Protein AF-A0A1J0AGE9-F1 (afdb_monomer)

pLDDT: mean 77.69, std 14.96, range [44.0, 96.69]

Organism: NCBI:txid1188229

Radius of gyration: 39.82 Å; Cα contacts (8 Å, |Δi|>4): 22; chains: 1; bounding box: 96×38×104 Å

Sequence (182 aa):
MSEQPDENIPSCSPDVLPREHLPAQETDKSQLSLSYREGPITPDELREYNELVPGFAQDYLNEVIREVQHHRDIELKKIEIEKAELVQEGEIVRVQERIFRSNQHRSVLGSISGSIIALAAICSATFLGFNGHKEVAIAVVGSLAAVSVIIYGTDAYNKSRQKELETRESDDEAKKLGGGNY

Secondary structure (DSSP, 8-state):
--PPP-----------------------S---------SPPPHHHHHHHHHHSTTHHHHHHHHHHHHHHHHHHHHHHHHHHHHHHHHHHHHHHHHHHHHHHHHHHHHHHHHHHHHHHHHHHHHHHHHHHHTT-HHHHHHHHHHHHHHHHHHHHHHHHHHHHHHHHHHHHHHHHHHHHHSS--

Mean predicted aligned error: 17.99 Å

Structure (mmCIF, N/CA/C/O backbone):
data_AF-A0A1J0AGE9-F1
#
_entry.id   AF-A0A1J0AGE9-F1
#
loop_
_atom_site.grou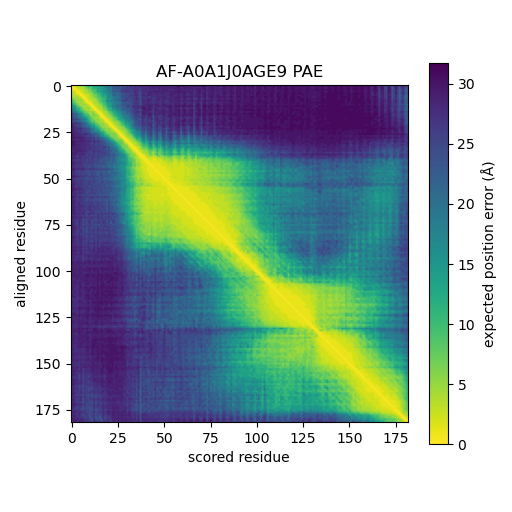p_PDB
_atom_site.id
_atom_site.type_symbol
_atom_site.label_atom_id
_atom_site.label_alt_id
_atom_site.label_comp_id
_atom_site.label_asym_id
_atom_site.label_entity_id
_atom_site.label_seq_id
_atom_site.pdbx_PDB_ins_code
_atom_site.Cartn_x
_atom_site.Cartn_y
_atom_site.Cartn_z
_atom_site.occupancy
_atom_site.B_iso_or_equiv
_atom_site.auth_seq_id
_atom_sit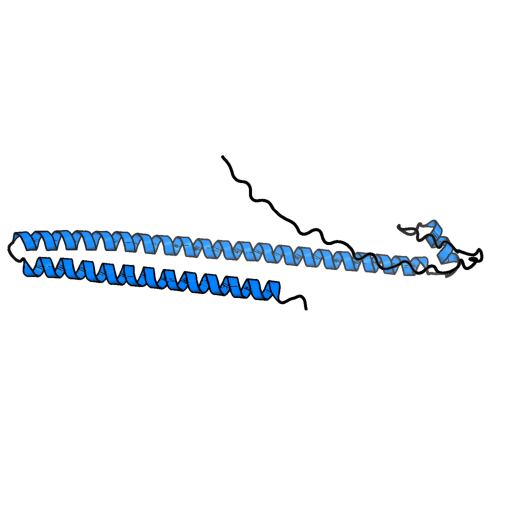e.auth_comp_id
_atom_site.auth_asym_id
_atom_site.auth_atom_id
_atom_site.pdbx_PDB_model_num
ATOM 1 N N . MET A 1 1 ? 18.444 29.394 23.646 1.00 44.31 1 MET A N 1
ATOM 2 C CA . MET A 1 1 ? 19.708 28.633 23.637 1.00 44.31 1 MET A CA 1
ATOM 3 C C . MET A 1 1 ? 19.395 27.335 22.934 1.00 44.31 1 MET A C 1
ATOM 5 O O . MET A 1 1 ? 18.722 26.501 23.516 1.00 44.31 1 MET A O 1
ATOM 9 N N . SER A 1 2 ? 19.721 27.271 21.647 1.00 48.19 2 SER A N 1
ATOM 10 C CA . SER A 1 2 ? 19.443 26.125 20.784 1.00 48.19 2 SER A CA 1
ATOM 11 C C . SER A 1 2 ? 20.770 25.428 20.527 1.00 48.19 2 SER A C 1
ATOM 13 O O . SER A 1 2 ? 21.644 26.013 19.894 1.00 48.19 2 SER A O 1
ATOM 15 N N . GLU A 1 3 ? 20.930 24.230 21.081 1.00 53.91 3 GLU A N 1
ATOM 16 C CA . GLU A 1 3 ? 22.039 23.327 20.778 1.00 53.91 3 GLU A CA 1
ATOM 17 C C . GLU A 1 3 ? 21.790 22.705 19.398 1.00 53.91 3 GLU A C 1
ATOM 19 O O . GLU A 1 3 ? 20.761 22.066 19.173 1.00 53.91 3 GLU A O 1
ATOM 24 N N . GLN A 1 4 ? 22.709 22.940 18.461 1.00 54.19 4 GLN A N 1
ATOM 25 C CA . GLN A 1 4 ? 22.819 22.163 17.228 1.00 54.19 4 GLN A CA 1
ATOM 26 C C . GLN A 1 4 ? 23.849 21.046 17.457 1.00 54.19 4 GLN A C 1
ATOM 28 O O . GLN A 1 4 ? 24.882 21.323 18.067 1.00 54.19 4 GLN A O 1
ATOM 33 N N . PRO A 1 5 ? 23.596 19.807 17.003 1.00 60.34 5 PRO A N 1
ATOM 34 C CA . PRO A 1 5 ? 24.565 18.728 17.109 1.00 60.34 5 PRO A CA 1
ATOM 35 C C . PRO A 1 5 ? 25.595 18.810 15.973 1.00 60.34 5 PRO A C 1
ATOM 37 O O . PRO A 1 5 ? 25.234 18.920 14.803 1.00 60.34 5 PRO A O 1
ATOM 40 N N . ASP A 1 6 ? 26.872 18.740 16.346 1.00 53.72 6 ASP A N 1
ATOM 41 C CA . ASP A 1 6 ? 28.020 18.642 15.445 1.00 53.72 6 ASP A CA 1
ATOM 42 C C . ASP A 1 6 ? 28.013 17.300 14.687 1.00 53.72 6 ASP A C 1
ATOM 44 O O . ASP A 1 6 ? 28.280 16.239 15.259 1.00 53.72 6 ASP A O 1
ATOM 48 N N . GLU A 1 7 ? 27.748 17.340 13.379 1.00 54.19 7 GLU A N 1
ATOM 49 C CA . GLU A 1 7 ? 28.035 16.235 12.458 1.00 54.19 7 GLU A CA 1
ATOM 50 C C . GLU A 1 7 ? 29.540 16.190 12.163 1.00 54.19 7 GLU A C 1
ATOM 52 O O . GLU A 1 7 ? 30.075 16.877 11.291 1.00 54.19 7 GLU A O 1
ATOM 57 N N . ASN A 1 8 ? 30.242 15.360 12.929 1.00 58.31 8 ASN A N 1
ATOM 58 C CA . ASN A 1 8 ? 31.649 15.043 12.736 1.00 58.31 8 ASN A CA 1
ATOM 59 C C . ASN A 1 8 ? 31.777 13.938 11.671 1.00 58.31 8 ASN A C 1
ATOM 61 O O . ASN A 1 8 ? 31.686 12.749 11.980 1.00 58.31 8 ASN A O 1
ATOM 65 N N . ILE A 1 9 ? 31.936 14.330 10.404 1.00 58.12 9 ILE A N 1
ATOM 66 C CA . ILE A 1 9 ? 32.189 13.402 9.294 1.00 58.12 9 ILE A CA 1
ATOM 67 C C . ILE A 1 9 ? 33.693 13.072 9.266 1.00 58.12 9 ILE A C 1
ATOM 69 O O . ILE A 1 9 ? 34.508 13.977 9.065 1.00 58.12 9 ILE A O 1
ATOM 73 N N . PRO A 1 10 ? 34.103 11.800 9.426 1.00 55.19 10 PRO A N 1
ATOM 74 C CA . PRO A 1 10 ? 35.503 11.417 9.314 1.00 55.19 10 PRO A CA 1
ATOM 75 C C . PRO A 1 10 ? 35.996 11.571 7.867 1.00 55.19 10 PRO A C 1
ATOM 77 O O . PRO A 1 10 ? 35.567 10.871 6.951 1.00 55.19 10 PRO A O 1
ATOM 80 N N . SER A 1 11 ? 36.927 12.508 7.687 1.00 52.56 11 SER A N 1
ATOM 81 C CA . SER A 1 11 ? 37.711 12.730 6.471 1.00 52.56 11 SER A CA 1
ATOM 82 C C . SER A 1 11 ? 38.525 11.479 6.126 1.00 52.56 11 SER A C 1
ATOM 84 O O . SER A 1 11 ? 39.494 11.135 6.807 1.00 52.56 11 SER A O 1
ATOM 86 N N . CYS A 1 12 ? 38.121 10.786 5.064 1.00 44.00 12 CYS A N 1
ATOM 87 C CA . CYS A 1 12 ? 38.866 9.675 4.494 1.00 44.00 12 CYS A CA 1
ATOM 88 C C . CYS A 1 12 ? 40.063 10.251 3.720 1.00 44.00 12 CYS A C 1
ATOM 90 O O . CYS A 1 12 ? 39.902 10.845 2.655 1.00 44.00 12 CYS A O 1
ATOM 92 N N . SER A 1 13 ? 41.263 10.138 4.291 1.00 56.69 13 SER A N 1
ATOM 93 C CA . SER A 1 13 ? 42.509 10.452 3.587 1.00 56.69 13 SER A CA 1
ATOM 94 C C . SER A 1 13 ? 42.751 9.403 2.498 1.00 56.69 13 SER A C 1
ATOM 96 O O . SER A 1 13 ? 42.769 8.217 2.823 1.00 56.69 13 SER A O 1
ATOM 98 N N . PRO A 1 14 ? 42.949 9.784 1.224 1.00 57.09 14 PRO A N 1
ATOM 99 C CA . PRO A 1 14 ? 43.400 8.834 0.223 1.00 57.09 14 PRO A CA 1
ATOM 100 C C . PRO A 1 14 ? 44.880 8.519 0.469 1.00 57.09 14 PRO A C 1
ATOM 102 O O . PRO 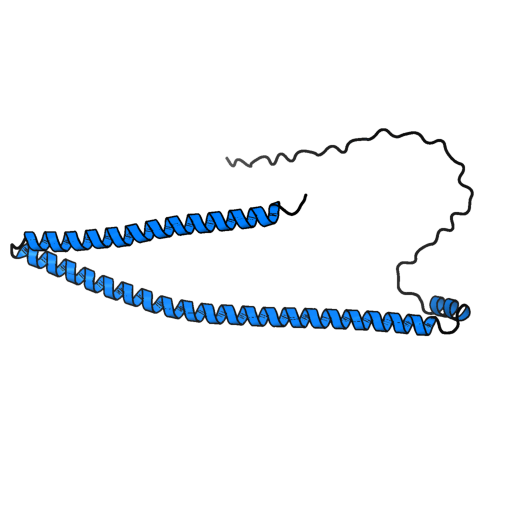A 1 14 ? 45.726 9.415 0.454 1.00 57.09 14 PRO A O 1
ATOM 105 N N . ASP A 1 15 ? 45.170 7.240 0.705 1.00 52.53 15 ASP A N 1
ATOM 106 C CA . ASP A 1 15 ? 46.520 6.684 0.757 1.00 52.53 15 ASP A CA 1
ATOM 107 C C . ASP A 1 15 ? 47.308 7.082 -0.499 1.00 52.53 15 ASP A C 1
ATOM 109 O O . ASP A 1 15 ? 47.009 6.681 -1.627 1.00 52.53 15 ASP A O 1
ATOM 113 N N . VAL A 1 16 ? 48.334 7.904 -0.291 1.00 55.47 16 VAL A N 1
ATOM 114 C CA . VAL A 1 16 ? 49.303 8.291 -1.313 1.00 55.47 16 VAL A CA 1
ATOM 115 C C . VAL A 1 16 ? 50.288 7.137 -1.466 1.00 55.47 16 VAL A C 1
ATOM 117 O O . VAL A 1 16 ? 51.237 7.005 -0.693 1.00 55.47 16 VAL A O 1
ATOM 120 N N . LEU A 1 17 ? 50.067 6.289 -2.470 1.00 64.12 17 LEU A N 1
ATOM 121 C CA . LEU A 1 17 ? 51.060 5.296 -2.873 1.00 64.12 17 LEU A CA 1
ATOM 122 C C . LEU A 1 17 ? 52.322 5.987 -3.440 1.00 64.12 17 LEU A C 1
ATOM 124 O O . LEU A 1 17 ? 52.206 6.989 -4.157 1.00 64.12 17 LEU A O 1
ATOM 128 N N . PRO A 1 18 ? 53.532 5.464 -3.160 1.00 55.88 18 PRO A N 1
ATOM 129 C CA . PRO A 1 18 ? 54.783 6.004 -3.689 1.00 55.88 18 PRO A CA 1
ATOM 130 C C . PRO A 1 18 ? 54.826 5.960 -5.222 1.00 55.88 18 PRO A C 1
ATOM 132 O O . PRO A 1 18 ? 54.633 4.910 -5.832 1.00 55.88 18 PRO A O 1
ATOM 135 N N . ARG A 1 19 ? 55.117 7.105 -5.854 1.00 56.38 19 ARG A N 1
ATOM 136 C CA . ARG A 1 19 ? 55.394 7.199 -7.295 1.00 56.38 19 ARG A CA 1
ATOM 137 C C . ARG A 1 19 ? 56.710 6.491 -7.619 1.00 56.38 19 ARG A C 1
ATOM 139 O O . ARG A 1 19 ? 57.780 7.033 -7.349 1.00 56.38 19 ARG A O 1
ATOM 146 N N . GLU A 1 20 ? 56.631 5.325 -8.250 1.00 54.03 20 GLU A N 1
ATOM 147 C CA . GLU A 1 20 ? 57.770 4.745 -8.958 1.00 54.03 20 GLU A CA 1
ATOM 148 C C . GLU A 1 20 ? 58.091 5.584 -10.204 1.00 54.03 20 GLU A C 1
ATOM 150 O O . GLU A 1 20 ? 57.259 5.795 -11.089 1.00 54.03 20 GLU A O 1
ATOM 155 N N . HIS A 1 21 ? 59.318 6.101 -10.253 1.00 55.72 21 HIS A N 1
ATOM 156 C CA . HIS A 1 21 ? 59.881 6.767 -11.421 1.00 55.72 21 HIS A CA 1
ATOM 157 C C . HIS A 1 21 ? 60.216 5.730 -12.500 1.00 55.72 21 HIS A C 1
ATOM 159 O O . HIS A 1 21 ? 61.238 5.052 -12.418 1.00 55.72 21 HIS A O 1
ATOM 165 N N . LEU A 1 22 ? 59.382 5.648 -13.537 1.00 55.25 22 LEU A N 1
ATOM 166 C CA . LEU A 1 22 ? 59.728 4.969 -14.785 1.00 55.25 22 LEU A CA 1
ATOM 167 C C . LEU A 1 22 ? 60.541 5.915 -15.693 1.00 55.25 22 LEU A C 1
ATOM 169 O O . LEU A 1 22 ? 60.169 7.084 -15.838 1.00 55.25 22 LEU A O 1
ATOM 173 N N . PRO A 1 23 ? 61.646 5.447 -16.303 1.00 53.69 23 PRO A N 1
ATOM 174 C CA . PRO A 1 23 ? 62.430 6.241 -17.239 1.00 53.69 23 PRO A CA 1
ATOM 175 C C . PRO A 1 23 ? 61.649 6.486 -18.535 1.00 53.69 23 PRO A C 1
ATOM 177 O O . PRO A 1 23 ? 60.948 5.609 -19.038 1.00 53.69 23 PRO A O 1
ATOM 180 N N . ALA A 1 24 ? 61.795 7.699 -19.068 1.00 56.94 24 ALA A N 1
ATOM 181 C CA . ALA A 1 24 ? 61.189 8.148 -20.312 1.00 56.94 24 ALA A CA 1
ATOM 182 C C . ALA A 1 24 ? 61.556 7.215 -21.477 1.00 56.94 24 ALA A C 1
ATOM 184 O O . ALA A 1 24 ? 62.704 7.189 -21.919 1.00 56.94 24 ALA A O 1
ATOM 185 N N . GLN A 1 25 ? 60.570 6.467 -21.978 1.00 53.72 25 GLN A N 1
ATOM 186 C CA . GLN A 1 25 ? 60.647 5.850 -23.294 1.00 53.72 25 GLN A CA 1
ATOM 187 C C . GLN A 1 25 ? 60.124 6.830 -24.343 1.00 53.72 25 GLN A C 1
ATOM 189 O O . GLN A 1 25 ? 58.982 7.293 -24.309 1.00 53.72 25 GLN A O 1
ATOM 194 N N . GLU A 1 26 ? 61.032 7.147 -25.253 1.00 56.94 26 GLU A N 1
ATOM 195 C CA . GLU A 1 26 ? 60.867 7.916 -26.474 1.00 56.94 26 GLU A CA 1
ATOM 196 C C . GLU A 1 26 ? 59.721 7.316 -27.306 1.00 56.94 26 GLU A C 1
ATOM 198 O O . GLU A 1 26 ? 59.823 6.223 -27.858 1.00 56.94 26 GLU A O 1
ATOM 203 N N . THR A 1 27 ? 58.575 7.996 -27.306 1.00 51.94 27 THR A N 1
ATOM 204 C CA . THR A 1 27 ? 57.367 7.543 -27.997 1.00 51.94 27 THR A CA 1
ATOM 205 C C . THR A 1 27 ? 57.456 7.975 -29.453 1.00 51.94 27 THR A C 1
ATOM 207 O O . THR A 1 27 ? 57.354 9.159 -29.782 1.00 51.94 27 THR A O 1
ATOM 210 N N . ASP A 1 28 ? 57.681 6.988 -30.312 1.00 52.88 28 ASP A N 1
ATOM 211 C CA . ASP A 1 28 ? 57.671 7.123 -31.758 1.00 52.88 28 ASP A CA 1
ATOM 212 C C . ASP A 1 28 ? 56.319 7.675 -32.247 1.00 52.88 28 ASP A C 1
ATOM 214 O O . ASP A 1 28 ? 55.233 7.327 -31.765 1.00 52.88 28 ASP A O 1
ATOM 218 N N . LYS A 1 29 ? 56.404 8.617 -33.181 1.00 54.50 29 LYS A N 1
ATOM 219 C CA . LYS A 1 29 ? 55.311 9.465 -33.650 1.00 54.50 29 LYS A CA 1
ATOM 220 C C . LYS A 1 29 ? 54.454 8.695 -34.640 1.00 54.50 29 LYS A C 1
ATOM 222 O O . LYS A 1 29 ? 54.669 8.775 -35.843 1.00 54.50 29 LYS A O 1
ATOM 227 N N . SER A 1 30 ? 53.444 7.994 -34.149 1.00 54.84 30 SER A N 1
ATOM 228 C CA . SER A 1 30 ? 52.280 7.574 -34.941 1.00 54.84 30 SER A CA 1
ATOM 229 C C . SER A 1 30 ? 51.084 7.334 -34.021 1.00 54.84 30 SER A C 1
ATOM 231 O O . SER A 1 30 ? 50.459 6.278 -34.047 1.00 54.84 30 SER A O 1
ATOM 233 N N . GLN A 1 31 ? 50.761 8.311 -33.167 1.00 47.47 31 GLN A N 1
ATOM 234 C CA . GLN A 1 31 ? 49.449 8.334 -32.525 1.00 47.47 31 GLN A CA 1
ATOM 235 C C . GLN A 1 31 ? 48.416 8.661 -33.604 1.00 47.47 31 GLN A C 1
ATOM 237 O O . GLN A 1 31 ? 48.160 9.822 -33.915 1.00 47.47 31 GLN A O 1
ATOM 242 N N . LEU A 1 32 ? 47.862 7.613 -34.208 1.00 54.66 32 LEU A N 1
ATOM 243 C CA . LEU A 1 32 ? 46.621 7.672 -34.963 1.00 54.66 32 LEU A CA 1
ATOM 244 C C . LEU A 1 32 ? 45.540 8.078 -33.955 1.00 54.66 32 LEU A C 1
ATOM 246 O O . LEU A 1 32 ? 44.982 7.246 -33.243 1.00 54.66 32 LEU A O 1
ATOM 250 N N . SER A 1 33 ? 45.328 9.385 -33.802 1.00 49.44 33 SER A N 1
ATOM 251 C CA . SER A 1 33 ? 44.251 9.932 -32.989 1.00 49.44 33 SER A CA 1
ATOM 252 C C . SER A 1 33 ? 42.941 9.581 -33.684 1.00 49.44 33 SER A C 1
ATOM 254 O O . SER A 1 33 ? 42.462 10.317 -34.546 1.00 49.44 33 SER A O 1
ATOM 256 N N . LEU A 1 34 ? 42.406 8.407 -33.361 1.00 58.47 34 LEU A N 1
ATOM 257 C CA . LEU A 1 34 ? 41.106 7.942 -33.812 1.00 58.47 34 LEU A CA 1
ATOM 258 C C . LEU A 1 34 ? 40.076 8.797 -33.071 1.00 58.47 34 LEU A C 1
ATOM 260 O O . LEU A 1 34 ? 39.677 8.490 -31.950 1.00 58.47 34 LEU A O 1
ATOM 264 N N . SER A 1 35 ? 39.751 9.957 -33.641 1.00 62.66 35 SER A N 1
ATOM 265 C CA . SER A 1 35 ? 38.744 10.850 -33.086 1.00 62.66 35 SER A CA 1
ATOM 266 C C . SER A 1 35 ? 37.395 10.167 -33.252 1.00 6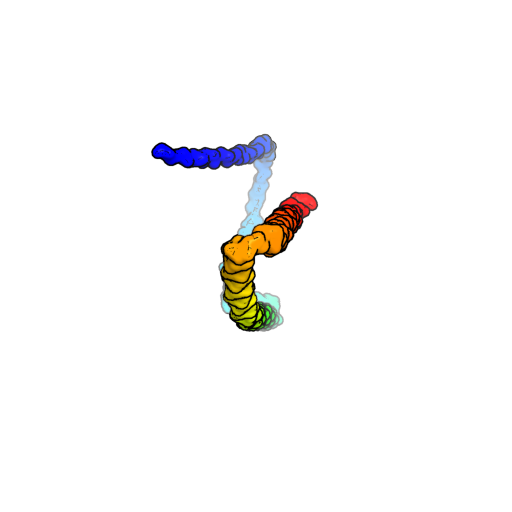2.66 35 SER A C 1
ATOM 268 O O . SER A 1 35 ? 36.800 10.208 -34.329 1.00 62.66 35 SER A O 1
ATOM 270 N N . TYR A 1 36 ? 36.943 9.488 -32.202 1.00 63.41 36 TYR A N 1
ATOM 271 C CA . TYR A 1 36 ? 35.599 8.943 -32.158 1.00 63.41 36 TYR A CA 1
ATOM 272 C C . TYR A 1 36 ? 34.635 10.127 -32.199 1.00 63.41 36 TYR A C 1
ATOM 274 O O . TYR A 1 36 ? 34.576 10.931 -31.268 1.00 63.41 36 TYR A O 1
ATOM 282 N N . ARG A 1 37 ? 33.955 10.308 -33.330 1.00 66.31 37 ARG A N 1
ATOM 283 C CA . ARG A 1 37 ? 32.967 11.368 -33.470 1.00 66.31 37 ARG A CA 1
ATOM 284 C C . ARG A 1 37 ? 31.697 10.886 -32.786 1.00 66.31 37 ARG A C 1
ATOM 286 O O . ARG A 1 37 ? 30.988 10.035 -33.311 1.00 66.31 37 ARG A O 1
ATOM 293 N N . GLU A 1 38 ? 31.430 11.411 -31.600 1.00 71.69 38 GLU A N 1
ATOM 294 C CA . GLU A 1 38 ? 30.148 11.207 -30.935 1.00 71.69 38 GLU A CA 1
ATOM 295 C C . GLU A 1 38 ? 29.065 11.948 -31.724 1.00 71.69 38 GLU A C 1
ATOM 297 O O . GLU A 1 38 ? 29.049 13.178 -31.800 1.00 71.69 38 GLU A O 1
ATOM 302 N N . GLY A 1 39 ? 28.185 11.196 -32.378 1.00 81.44 39 GLY A N 1
ATOM 303 C CA . GLY A 1 39 ? 27.073 11.759 -33.129 1.00 81.44 39 GLY A CA 1
ATOM 304 C C . GLY A 1 39 ? 26.522 10.807 -34.187 1.00 81.44 39 GLY A C 1
ATOM 305 O O . GLY A 1 39 ? 27.120 9.768 -34.464 1.00 81.44 39 GLY A O 1
ATOM 306 N N . PRO A 1 40 ? 25.364 11.145 -34.776 1.00 83.12 40 PRO A N 1
ATOM 307 C CA . PRO A 1 40 ? 24.808 10.375 -35.878 1.00 83.12 40 PRO A CA 1
ATOM 308 C C . PRO A 1 40 ? 25.752 10.428 -37.083 1.00 83.12 40 PRO A C 1
ATOM 310 O O . PRO A 1 40 ? 26.279 11.493 -37.414 1.00 83.12 40 PRO A O 1
ATOM 313 N N . ILE A 1 41 ? 25.929 9.284 -37.748 1.00 87.31 41 ILE A N 1
ATOM 314 C CA . ILE A 1 41 ? 26.705 9.210 -38.989 1.00 87.31 41 ILE A CA 1
ATOM 315 C C . ILE A 1 41 ? 26.036 10.115 -40.023 1.00 87.31 41 ILE A C 1
ATOM 317 O O . ILE A 1 41 ? 24.824 10.044 -40.252 1.00 87.31 41 ILE A O 1
ATOM 321 N N . THR A 1 42 ? 26.820 10.999 -40.627 1.00 91.06 42 THR A N 1
ATOM 322 C CA . THR A 1 42 ? 26.309 11.924 -41.635 1.00 91.06 42 THR A CA 1
ATOM 323 C C . THR A 1 42 ? 26.046 11.195 -42.959 1.00 91.06 42 THR A C 1
ATOM 325 O O . THR A 1 42 ? 26.690 10.187 -43.259 1.00 91.06 42 THR A O 1
ATOM 328 N N . PRO A 1 43 ? 25.117 11.687 -43.798 1.00 91.00 43 PRO A N 1
ATOM 329 C CA . PRO A 1 43 ? 24.833 11.062 -45.090 1.00 91.00 43 PRO A CA 1
ATOM 330 C C . PRO A 1 43 ? 26.054 10.964 -46.016 1.00 91.00 43 PRO A C 1
ATOM 332 O O . PRO A 1 43 ? 26.165 10.005 -46.778 1.00 91.00 43 PRO A O 1
ATOM 335 N N . ASP A 1 44 ? 26.969 11.936 -45.945 1.00 92.12 44 ASP A N 1
ATOM 336 C CA . ASP A 1 44 ? 28.202 11.930 -46.736 1.00 92.12 44 ASP A CA 1
ATOM 337 C C . ASP A 1 44 ? 29.163 10.820 -46.280 1.00 92.12 44 ASP A C 1
ATOM 339 O O . ASP A 1 44 ? 29.662 10.078 -47.123 1.00 92.12 44 ASP A O 1
ATOM 343 N N . GLU A 1 45 ? 29.332 10.622 -44.968 1.00 90.50 45 GLU A N 1
ATOM 344 C CA . GLU A 1 45 ? 30.126 9.515 -44.408 1.00 90.50 45 GLU A CA 1
ATOM 345 C C . GLU A 1 45 ? 29.526 8.148 -44.795 1.00 90.50 45 GLU A C 1
ATOM 347 O O . GLU A 1 45 ? 30.247 7.243 -45.210 1.00 90.50 45 GLU A O 1
ATOM 352 N N . LEU A 1 46 ? 28.195 7.989 -44.740 1.00 90.69 46 LEU A N 1
ATOM 353 C CA . LEU A 1 46 ? 27.527 6.752 -45.181 1.00 90.69 46 LEU A CA 1
ATOM 354 C C . LEU A 1 46 ? 27.770 6.447 -46.665 1.00 90.69 46 LEU A C 1
ATOM 356 O O . LEU A 1 46 ? 27.890 5.275 -47.031 1.00 90.69 46 LEU A O 1
ATOM 360 N N . ARG A 1 47 ? 27.849 7.476 -47.520 1.00 92.81 47 ARG A N 1
ATOM 361 C CA . ARG A 1 47 ? 28.173 7.304 -48.943 1.00 92.81 47 ARG A CA 1
ATOM 362 C C . ARG A 1 47 ? 29.599 6.786 -49.118 1.00 92.81 47 ARG A C 1
ATOM 364 O O . ARG A 1 47 ? 29.779 5.831 -49.865 1.00 92.81 47 ARG A O 1
ATOM 371 N N . GLU A 1 48 ? 30.568 7.354 -48.402 1.00 93.06 48 GLU A N 1
ATOM 372 C CA . GLU A 1 48 ? 31.970 6.908 -48.434 1.00 93.06 48 GLU A CA 1
ATOM 373 C C . GLU A 1 48 ? 32.107 5.438 -48.007 1.00 93.06 48 GLU A C 1
ATOM 375 O O . GLU A 1 48 ? 32.764 4.646 -48.684 1.00 93.06 48 GLU A O 1
ATOM 380 N N . TYR A 1 49 ? 31.412 5.020 -46.944 1.00 91.69 49 TYR A N 1
ATOM 381 C CA . TYR A 1 49 ? 31.398 3.610 -46.538 1.00 91.69 49 TYR A CA 1
ATOM 382 C C . TYR A 1 49 ? 30.741 2.695 -47.576 1.00 91.69 49 TYR A C 1
ATOM 384 O O . TYR A 1 49 ? 31.186 1.564 -47.776 1.00 91.69 49 TYR A O 1
ATOM 392 N N . ASN A 1 50 ? 29.704 3.171 -48.264 1.00 94.81 50 ASN A N 1
ATOM 393 C CA . ASN A 1 50 ? 29.025 2.402 -49.302 1.00 94.81 50 ASN A CA 1
ATOM 394 C C . ASN A 1 50 ? 29.854 2.264 -50.593 1.00 94.81 50 ASN A C 1
ATOM 396 O O . ASN A 1 50 ? 29.660 1.307 -51.340 1.00 94.81 50 ASN A O 1
ATOM 400 N N . GLU A 1 51 ? 30.777 3.191 -50.864 1.00 95.06 51 GLU A N 1
ATOM 401 C CA . GLU A 1 51 ? 31.764 3.056 -51.945 1.00 95.06 51 GLU A CA 1
ATOM 402 C C . GLU A 1 51 ? 32.803 1.967 -51.635 1.00 95.06 51 GLU A C 1
ATOM 404 O O . GLU A 1 51 ? 33.251 1.269 -52.546 1.00 95.06 51 GLU A O 1
ATOM 409 N N . LEU A 1 52 ? 33.147 1.776 -50.355 1.00 94.94 52 LEU A N 1
ATOM 410 C CA . LEU A 1 52 ? 34.049 0.711 -49.901 1.00 94.94 52 LEU A CA 1
ATOM 411 C C . LEU A 1 52 ? 33.367 -0.663 -49.889 1.00 94.94 52 LEU A C 1
ATOM 413 O O . LEU A 1 52 ? 33.961 -1.654 -50.319 1.00 94.94 52 LEU A O 1
ATOM 417 N N . VAL A 1 53 ? 32.130 -0.730 -49.390 1.00 96.25 53 VAL A N 1
ATOM 418 C CA . VAL A 1 53 ? 31.333 -1.959 -49.305 1.00 96.25 53 VAL A CA 1
ATOM 419 C C . VAL A 1 53 ? 29.935 -1.686 -49.869 1.00 96.25 53 VAL A C 1
ATOM 421 O O . VAL A 1 53 ? 29.097 -1.095 -49.181 1.00 96.25 53 VAL A O 1
ATOM 424 N N . PRO A 1 54 ? 29.644 -2.112 -51.111 1.00 95.12 54 PRO A N 1
ATOM 425 C CA . PRO A 1 54 ? 28.358 -1.834 -51.734 1.00 95.12 54 PRO A CA 1
ATOM 426 C C . PRO A 1 54 ? 27.230 -2.531 -50.968 1.00 95.12 54 PRO A C 1
ATOM 428 O O . PRO A 1 54 ? 27.255 -3.745 -50.779 1.00 95.12 54 PRO A O 1
ATOM 431 N N . GLY A 1 55 ? 26.231 -1.755 -50.544 1.00 93.31 55 GLY A N 1
ATOM 432 C CA . GLY A 1 55 ? 25.087 -2.234 -49.761 1.00 93.31 55 GLY A CA 1
ATOM 433 C C . GLY A 1 55 ? 25.201 -1.959 -48.260 1.00 93.31 55 GLY A C 1
ATOM 434 O O . GLY A 1 55 ? 24.185 -1.991 -47.569 1.00 93.31 55 GLY A O 1
ATOM 435 N N . PHE A 1 56 ? 26.386 -1.582 -47.766 1.00 94.69 56 PHE A N 1
ATOM 436 C CA . PHE A 1 56 ? 26.611 -1.318 -46.343 1.00 94.69 56 PHE A CA 1
ATOM 437 C C . PHE A 1 56 ? 25.662 -0.260 -45.775 1.00 94.69 56 PHE A C 1
ATOM 439 O O . PHE A 1 56 ? 25.096 -0.456 -44.703 1.00 94.69 56 PHE A O 1
ATOM 446 N N . ALA A 1 57 ? 25.446 0.845 -46.496 1.00 93.56 57 ALA A N 1
ATOM 447 C CA . ALA A 1 57 ? 24.566 1.909 -46.014 1.00 93.56 57 ALA A CA 1
ATOM 448 C C . ALA A 1 57 ? 23.122 1.417 -45.823 1.00 93.56 57 ALA A C 1
ATOM 450 O O . ALA A 1 57 ? 22.457 1.820 -44.872 1.00 93.56 57 ALA A O 1
ATOM 451 N N . GLN A 1 58 ? 22.645 0.522 -46.693 1.00 95.12 58 GLN A N 1
ATOM 452 C CA . GLN A 1 58 ? 21.302 -0.042 -46.583 1.00 95.12 58 GLN A CA 1
ATOM 453 C C . GLN A 1 58 ? 21.198 -0.992 -45.387 1.00 95.12 58 GLN A C 1
ATOM 455 O O . GLN A 1 58 ? 20.238 -0.899 -44.623 1.00 95.12 58 GLN A O 1
ATOM 460 N N . ASP A 1 59 ? 22.181 -1.874 -45.208 1.00 96.00 59 ASP A N 1
ATOM 461 C CA . ASP A 1 59 ? 22.211 -2.827 -44.096 1.00 96.00 59 ASP A CA 1
ATOM 462 C C . ASP A 1 59 ? 22.321 -2.107 -42.749 1.00 96.00 59 ASP A C 1
ATOM 464 O O . ASP A 1 59 ? 21.572 -2.408 -41.820 1.00 96.00 59 ASP A O 1
ATOM 468 N N . TYR A 1 60 ? 23.178 -1.087 -42.670 1.00 93.88 60 TYR A N 1
ATOM 469 C CA . TYR A 1 60 ? 23.315 -0.242 -41.490 1.00 93.88 60 TYR A CA 1
ATOM 470 C C . TYR A 1 60 ? 22.007 0.478 -41.147 1.00 93.88 60 TYR A C 1
ATOM 472 O O . TYR A 1 60 ? 21.562 0.443 -40.001 1.00 93.88 60 TYR A O 1
ATOM 480 N N . LEU A 1 61 ? 21.352 1.101 -42.133 1.00 93.94 61 LEU A N 1
ATOM 481 C CA . LEU A 1 61 ? 20.071 1.772 -41.909 1.00 93.94 61 LEU A CA 1
ATOM 482 C C . LEU A 1 61 ? 18.986 0.791 -41.462 1.00 93.94 61 LEU A C 1
ATOM 484 O O . LEU A 1 61 ? 18.208 1.121 -40.571 1.00 93.94 61 LEU A O 1
ATOM 488 N N . ASN A 1 62 ? 18.941 -0.408 -42.044 1.00 96.69 62 ASN A N 1
ATOM 489 C CA . ASN A 1 62 ? 17.999 -1.444 -41.631 1.00 96.69 62 ASN A CA 1
ATOM 490 C C . ASN A 1 62 ? 18.226 -1.857 -40.172 1.00 96.69 62 ASN A C 1
ATOM 492 O O . ASN A 1 62 ? 17.256 -1.994 -39.426 1.00 96.69 62 ASN A O 1
ATOM 496 N N . GLU A 1 63 ? 19.483 -2.009 -39.755 1.00 95.44 63 GLU A N 1
ATOM 497 C CA . GLU A 1 63 ? 19.826 -2.349 -38.374 1.00 95.44 63 GLU A CA 1
ATOM 498 C C . GLU A 1 63 ? 19.447 -1.222 -37.407 1.00 95.44 63 GLU A C 1
ATOM 500 O O . GLU A 1 63 ? 18.786 -1.467 -36.401 1.00 95.44 63 GLU A O 1
ATOM 505 N N . VAL A 1 64 ? 19.748 0.035 -37.748 1.00 94.06 64 VAL A N 1
ATOM 506 C CA . VAL A 1 64 ? 19.340 1.197 -36.942 1.00 94.06 64 VAL A CA 1
ATOM 507 C C . VAL A 1 64 ? 17.817 1.295 -36.838 1.00 94.06 64 VAL A C 1
ATOM 509 O O . VAL A 1 64 ? 17.285 1.533 -35.756 1.00 94.06 64 VAL A O 1
ATOM 512 N N . ILE A 1 65 ? 17.087 1.085 -37.938 1.00 95.81 65 ILE A N 1
ATOM 513 C CA . ILE A 1 65 ? 15.617 1.074 -37.929 1.00 95.81 65 ILE A CA 1
ATOM 514 C C . ILE A 1 65 ? 15.100 -0.032 -37.007 1.00 95.81 65 ILE A C 1
ATOM 516 O O . ILE A 1 65 ? 14.161 0.204 -36.244 1.00 95.81 65 ILE A O 1
ATOM 520 N N . ARG A 1 66 ? 15.707 -1.220 -37.056 1.00 96.31 66 ARG A N 1
ATOM 521 C CA . ARG A 1 66 ? 15.341 -2.354 -36.207 1.00 96.31 66 ARG A CA 1
ATOM 522 C C . ARG A 1 66 ? 15.573 -2.054 -34.731 1.00 96.31 66 ARG A C 1
ATOM 524 O O . ARG A 1 66 ? 14.691 -2.329 -33.923 1.00 96.31 66 ARG A O 1
ATOM 531 N N . GLU A 1 67 ? 16.707 -1.451 -34.399 1.00 94.06 67 GLU A N 1
ATOM 532 C CA . GLU A 1 67 ? 17.049 -1.057 -33.033 1.00 94.06 67 GLU A CA 1
ATOM 533 C C . GLU A 1 67 ? 16.062 -0.011 -32.501 1.00 94.06 67 GLU A C 1
ATOM 535 O O . GLU A 1 67 ? 15.491 -0.166 -31.422 1.00 94.06 67 GLU A O 1
ATOM 540 N N . VAL A 1 68 ? 15.758 1.015 -33.303 1.00 95.50 68 VAL A N 1
ATOM 541 C CA . VAL A 1 68 ? 14.770 2.045 -32.947 1.00 95.50 68 VAL A CA 1
ATOM 542 C C . VAL A 1 68 ? 13.381 1.436 -32.740 1.00 95.50 68 VAL A C 1
ATOM 544 O O . VAL A 1 68 ? 12.683 1.799 -31.791 1.00 95.50 68 VAL A O 1
ATOM 547 N N . GLN A 1 69 ? 12.964 0.502 -33.597 1.00 96.19 69 GLN A N 1
ATOM 548 C CA . GLN A 1 69 ? 11.696 -0.213 -33.431 1.00 96.19 69 GLN A CA 1
ATOM 549 C C . GLN A 1 69 ? 11.686 -1.049 -32.148 1.00 96.19 69 GLN A C 1
ATOM 551 O O . GLN A 1 69 ? 10.725 -0.977 -31.386 1.00 96.19 69 GLN A O 1
ATOM 556 N N . HIS A 1 70 ? 12.766 -1.778 -31.869 1.00 95.50 70 HIS A N 1
ATOM 557 C CA . HIS A 1 70 ? 12.895 -2.585 -30.662 1.00 95.50 70 HIS A CA 1
ATOM 558 C C . HIS A 1 70 ? 12.806 -1.737 -29.387 1.00 95.50 70 HIS A C 1
ATOM 560 O O . HIS A 1 70 ? 12.041 -2.062 -28.476 1.00 95.50 70 HIS A O 1
ATOM 566 N N . HIS A 1 71 ? 13.524 -0.612 -29.346 1.00 93.31 71 HIS A N 1
ATOM 567 C CA . HIS A 1 71 ? 13.460 0.343 -28.243 1.00 93.31 71 HIS A CA 1
ATOM 568 C C . HIS A 1 71 ? 12.048 0.891 -28.043 1.00 93.31 71 HIS A C 1
ATOM 570 O O . HIS A 1 71 ? 11.541 0.903 -26.920 1.00 93.31 71 HIS A O 1
ATOM 576 N N . ARG A 1 72 ? 11.378 1.273 -29.133 1.00 95.50 72 ARG A N 1
ATOM 577 C CA . ARG A 1 72 ? 10.000 1.763 -29.080 1.00 95.50 72 ARG A CA 1
ATOM 578 C C . ARG A 1 72 ? 9.039 0.710 -28.529 1.00 95.50 72 ARG A C 1
ATOM 580 O O . ARG A 1 72 ? 8.186 1.037 -27.709 1.00 95.50 72 ARG A O 1
ATOM 587 N N . ASP A 1 73 ? 9.182 -0.546 -28.938 1.00 95.88 73 ASP A N 1
ATOM 588 C CA . ASP A 1 73 ? 8.350 -1.643 -28.439 1.00 95.88 73 ASP A CA 1
ATOM 589 C C . ASP A 1 73 ? 8.570 -1.892 -26.941 1.00 95.88 73 ASP A C 1
ATOM 591 O O . ASP A 1 73 ? 7.618 -2.166 -26.205 1.00 95.88 73 ASP A O 1
ATOM 595 N N . ILE A 1 74 ? 9.812 -1.771 -26.464 1.00 95.25 74 ILE A N 1
ATOM 596 C CA . ILE A 1 74 ? 10.132 -1.860 -25.035 1.00 95.25 74 ILE A CA 1
ATOM 597 C C . ILE A 1 74 ? 9.486 -0.707 -24.264 1.00 95.25 74 ILE A C 1
ATOM 599 O O . ILE A 1 74 ? 8.876 -0.940 -23.220 1.00 95.25 74 ILE A O 1
ATOM 603 N N . GLU A 1 75 ? 9.602 0.527 -24.752 1.00 93.06 75 GLU A N 1
ATOM 604 C CA . GLU A 1 75 ? 9.006 1.702 -24.109 1.00 93.06 75 GLU A CA 1
ATOM 605 C C . GLU A 1 75 ? 7.482 1.595 -24.031 1.00 93.06 75 GLU A C 1
ATOM 607 O O . GLU A 1 75 ? 6.900 1.845 -22.976 1.00 93.06 75 GLU A O 1
ATOM 612 N N . LEU A 1 76 ? 6.832 1.145 -25.105 1.00 95.69 76 LEU A N 1
ATOM 613 C CA . LEU A 1 76 ? 5.384 0.943 -25.122 1.00 95.69 76 LEU A CA 1
ATOM 614 C C . LEU A 1 76 ? 4.939 -0.100 -24.093 1.00 95.69 76 LEU A C 1
ATOM 616 O O . LEU A 1 76 ? 3.976 0.142 -23.367 1.00 95.69 76 LEU A O 1
ATOM 620 N N . LYS A 1 77 ? 5.667 -1.216 -23.970 1.00 94.00 77 LYS A N 1
ATOM 621 C CA . LYS A 1 77 ? 5.386 -2.234 -22.945 1.00 94.00 77 LYS A CA 1
ATOM 622 C C . LYS A 1 77 ? 5.576 -1.698 -21.530 1.00 94.00 77 LYS A C 1
ATOM 624 O O . LYS A 1 77 ? 4.768 -2.002 -20.660 1.00 94.00 77 LYS A O 1
ATOM 629 N N . LYS A 1 78 ? 6.613 -0.888 -21.290 1.00 93.62 78 LYS A N 1
ATOM 630 C CA . LYS A 1 78 ? 6.827 -0.245 -19.983 1.00 93.62 78 LYS A CA 1
ATOM 631 C C . LYS A 1 78 ? 5.650 0.656 -19.612 1.00 93.62 78 LYS A C 1
ATOM 633 O O . LYS A 1 78 ? 5.126 0.534 -18.512 1.00 93.62 78 LYS A O 1
ATOM 638 N N . ILE A 1 79 ? 5.190 1.481 -20.554 1.00 92.62 79 ILE A N 1
ATOM 639 C CA . ILE A 1 79 ? 4.034 2.367 -20.356 1.00 92.62 79 ILE A CA 1
ATOM 640 C C . ILE A 1 79 ? 2.752 1.560 -20.093 1.00 92.62 79 ILE A C 1
ATOM 642 O O . ILE A 1 79 ? 1.903 1.983 -19.312 1.00 92.62 79 ILE A O 1
ATOM 646 N N . GLU A 1 80 ? 2.572 0.418 -20.758 1.00 93.12 80 GLU A N 1
ATOM 647 C CA . GLU A 1 80 ? 1.409 -0.449 -20.546 1.00 93.12 80 GLU A CA 1
ATOM 648 C C . GLU A 1 80 ? 1.404 -1.073 -19.146 1.00 93.12 80 GLU A C 1
ATOM 650 O O . GLU A 1 80 ? 0.375 -1.042 -18.470 1.00 93.12 80 GLU A O 1
ATOM 655 N N . ILE A 1 81 ? 2.555 -1.573 -18.690 1.00 90.25 81 ILE A N 1
ATOM 656 C CA . ILE A 1 81 ? 2.715 -2.140 -17.346 1.00 90.25 81 ILE A CA 1
ATOM 657 C C . ILE A 1 81 ? 2.455 -1.071 -16.280 1.00 90.25 81 ILE A C 1
ATOM 659 O O . ILE A 1 81 ? 1.648 -1.299 -15.383 1.00 90.25 81 ILE A O 1
ATOM 663 N N . GLU A 1 82 ? 3.059 0.110 -16.418 1.00 87.44 82 GLU A N 1
ATOM 664 C CA . GLU A 1 82 ? 2.876 1.228 -15.483 1.00 87.44 82 GLU A CA 1
ATOM 665 C C . GLU A 1 82 ? 1.398 1.644 -15.380 1.00 87.44 82 GLU A C 1
ATOM 667 O O . GLU A 1 82 ? 0.859 1.848 -14.294 1.00 87.44 82 GLU A O 1
ATOM 672 N N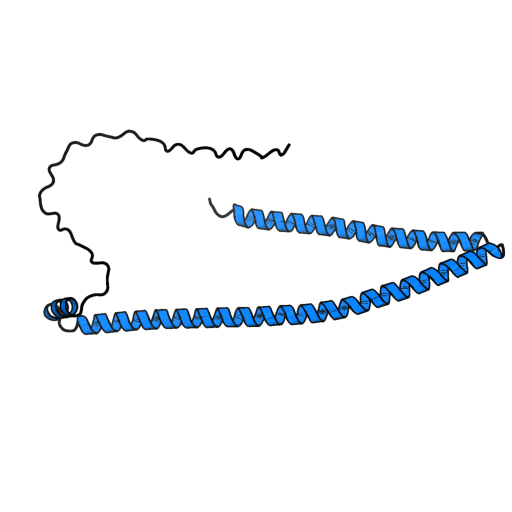 . LYS A 1 83 ? 0.686 1.700 -16.512 1.00 86.00 83 LYS A N 1
ATOM 673 C CA . LYS A 1 83 ? -0.757 1.982 -16.515 1.00 86.00 83 LYS A CA 1
ATOM 674 C C . LYS A 1 83 ? -1.571 0.891 -15.826 1.00 86.00 83 LYS A C 1
ATOM 676 O O . LYS A 1 83 ? -2.543 1.217 -15.146 1.00 86.00 83 LYS A O 1
ATOM 681 N N . ALA A 1 84 ? -1.223 -0.378 -16.026 1.00 82.56 84 ALA A N 1
ATOM 682 C CA . ALA A 1 84 ? -1.915 -1.493 -15.388 1.00 82.56 84 ALA A CA 1
ATOM 683 C C . ALA A 1 84 ? -1.731 -1.471 -13.862 1.00 82.56 84 ALA A C 1
ATOM 685 O O . ALA A 1 84 ? -2.698 -1.685 -13.129 1.00 82.56 84 ALA A O 1
ATOM 686 N N . GLU A 1 85 ? -0.529 -1.137 -13.394 1.00 82.44 85 GLU A N 1
ATOM 687 C CA . GLU A 1 85 ? -0.207 -0.991 -11.972 1.00 82.44 85 GLU A CA 1
ATOM 688 C C . GLU A 1 85 ? -1.029 0.131 -11.320 1.00 82.44 85 GLU A C 1
ATOM 690 O O . GLU A 1 85 ? -1.720 -0.104 -10.327 1.00 82.44 85 GLU A O 1
ATOM 695 N N . LEU A 1 86 ? -1.096 1.310 -11.947 1.00 76.69 86 LEU A N 1
ATOM 696 C CA . LEU A 1 86 ? -1.897 2.436 -11.444 1.00 76.69 86 LEU A CA 1
ATOM 697 C C . LEU A 1 86 ? -3.400 2.120 -11.350 1.00 76.69 86 LEU A C 1
ATOM 699 O O . LEU A 1 86 ? -4.089 2.574 -10.431 1.00 76.69 86 LEU A O 1
ATOM 703 N N . VAL A 1 87 ? -3.939 1.345 -12.297 1.00 77.31 87 VAL A N 1
ATOM 704 C CA . VAL A 1 87 ? -5.343 0.903 -12.248 1.00 77.31 87 VAL A CA 1
ATOM 705 C C . VAL A 1 87 ? -5.564 -0.050 -11.073 1.00 77.31 87 VAL A C 1
ATOM 707 O O . VAL A 1 87 ? -6.573 0.068 -10.373 1.00 77.31 87 VAL A O 1
ATOM 710 N N . GLN A 1 88 ? -4.616 -0.952 -10.825 1.00 72.56 88 GLN A N 1
ATOM 711 C CA . GLN A 1 88 ? -4.691 -1.914 -9.734 1.00 72.56 88 GLN A CA 1
ATOM 712 C C . GLN A 1 88 ? -4.631 -1.230 -8.361 1.00 72.56 88 GLN A C 1
ATOM 714 O O . GLN A 1 88 ? -5.455 -1.528 -7.492 1.00 72.56 88 GLN A O 1
ATOM 719 N N . GLU A 1 89 ? -3.731 -0.263 -8.172 1.00 68.56 89 GLU A N 1
ATOM 720 C CA . GLU A 1 89 ? -3.660 0.533 -6.940 1.00 68.56 89 GLU A CA 1
ATOM 721 C C . GLU A 1 89 ? -4.974 1.280 -6.672 1.00 68.56 89 GLU A C 1
ATOM 723 O O . GLU A 1 89 ? -5.499 1.268 -5.553 1.00 68.56 89 GLU A O 1
ATOM 728 N N . GLY A 1 90 ? -5.572 1.864 -7.715 1.00 66.50 90 GLY A N 1
ATOM 729 C CA . GLY A 1 90 ? -6.857 2.551 -7.614 1.00 66.50 90 GLY A CA 1
ATOM 730 C C . GLY A 1 90 ? -8.010 1.643 -7.168 1.00 66.50 90 GLY A C 1
ATOM 731 O O . GLY A 1 90 ? -8.895 2.081 -6.424 1.00 66.50 90 GLY A O 1
ATOM 732 N N . GLU A 1 91 ? -8.023 0.375 -7.583 1.00 69.62 91 GLU A N 1
ATOM 733 C CA . GLU A 1 91 ? -9.037 -0.592 -7.148 1.00 69.62 91 GLU A CA 1
ATOM 734 C C . GLU A 1 91 ? -8.852 -1.022 -5.691 1.00 69.62 91 GLU A C 1
ATOM 736 O O . GLU A 1 91 ? -9.836 -1.084 -4.943 1.00 69.62 91 GLU A O 1
ATOM 741 N N . ILE A 1 92 ? -7.610 -1.251 -5.260 1.00 66.31 92 ILE A N 1
ATOM 742 C CA . ILE A 1 92 ? -7.293 -1.648 -3.881 1.00 66.31 92 ILE A CA 1
ATOM 743 C C . ILE A 1 92 ? -7.757 -0.566 -2.897 1.00 66.31 92 ILE A C 1
ATOM 745 O O . ILE A 1 92 ? -8.441 -0.876 -1.916 1.00 66.31 92 ILE A O 1
ATOM 749 N N . VAL A 1 93 ? -7.495 0.709 -3.200 1.00 64.62 93 VAL A N 1
ATOM 750 C CA . VAL A 1 93 ? -7.926 1.844 -2.364 1.00 64.62 93 VAL A CA 1
ATOM 751 C C . VAL A 1 93 ? -9.454 1.909 -2.248 1.00 64.62 93 VAL A C 1
ATOM 753 O O . VAL A 1 93 ? -9.992 2.103 -1.156 1.00 64.62 93 VAL A O 1
ATOM 756 N N . ARG A 1 94 ? -10.189 1.674 -3.344 1.00 63.94 94 ARG A N 1
ATOM 757 C CA . ARG A 1 94 ? -11.666 1.686 -3.335 1.00 63.94 94 ARG A CA 1
ATOM 758 C C . ARG A 1 94 ? -12.262 0.556 -2.501 1.00 63.94 94 ARG A C 1
ATOM 760 O O . ARG A 1 94 ? -13.280 0.751 -1.830 1.00 63.94 94 ARG A O 1
ATOM 767 N N . VAL A 1 95 ? -11.662 -0.632 -2.548 1.00 67.25 95 VAL A N 1
ATOM 768 C CA . VAL A 1 95 ? -12.093 -1.766 -1.719 1.00 67.25 95 VAL A CA 1
ATOM 769 C C . VAL A 1 95 ? -11.814 -1.474 -0.245 1.00 67.25 95 VAL A C 1
ATOM 771 O O . VAL A 1 95 ? -12.694 -1.686 0.595 1.00 67.25 95 VAL A O 1
ATOM 774 N N . GLN A 1 96 ? -10.644 -0.917 0.069 1.00 60.44 96 GLN A N 1
ATOM 775 C CA . GLN A 1 96 ? -10.267 -0.559 1.433 1.00 60.44 96 GLN A CA 1
ATOM 776 C C . GLN A 1 96 ? -11.195 0.510 2.026 1.00 60.44 96 GLN A C 1
ATOM 778 O O . GLN A 1 96 ? -11.669 0.344 3.151 1.00 60.44 96 GLN A O 1
ATOM 783 N N . GLU A 1 97 ? -11.549 1.551 1.263 1.00 63.03 97 GLU A N 1
ATOM 784 C CA . GLU A 1 97 ? -12.479 2.593 1.721 1.00 63.03 97 GLU A CA 1
ATOM 785 C C . GLU A 1 97 ? -13.871 2.015 2.035 1.00 63.03 97 GLU A C 1
ATOM 787 O O . GLU A 1 97 ? -14.495 2.364 3.045 1.00 63.03 97 GLU A O 1
ATOM 792 N N . ARG A 1 98 ? -14.347 1.066 1.217 1.00 60.94 98 ARG A N 1
ATOM 793 C CA . ARG A 1 98 ? -15.634 0.390 1.441 1.00 60.94 98 ARG A CA 1
ATOM 794 C C . ARG A 1 98 ? -15.628 -0.431 2.732 1.00 60.94 98 ARG A C 1
ATOM 796 O O . ARG A 1 98 ? -16.593 -0.374 3.497 1.00 60.94 98 ARG A O 1
ATOM 803 N N . ILE A 1 99 ? -14.555 -1.178 2.985 1.00 63.00 99 ILE A N 1
ATOM 804 C CA . ILE A 1 99 ? -14.412 -1.990 4.201 1.00 63.00 99 ILE A CA 1
ATOM 805 C C . ILE A 1 99 ? -14.298 -1.085 5.434 1.00 63.00 99 ILE A C 1
ATOM 807 O O . ILE A 1 99 ? -14.948 -1.344 6.451 1.00 63.00 99 ILE A O 1
ATOM 811 N N . PHE A 1 100 ? -13.545 0.012 5.332 1.00 63.25 100 PHE A N 1
ATOM 812 C CA . PHE A 1 100 ? -13.359 0.960 6.426 1.00 63.25 100 PHE A CA 1
ATOM 813 C C . PHE A 1 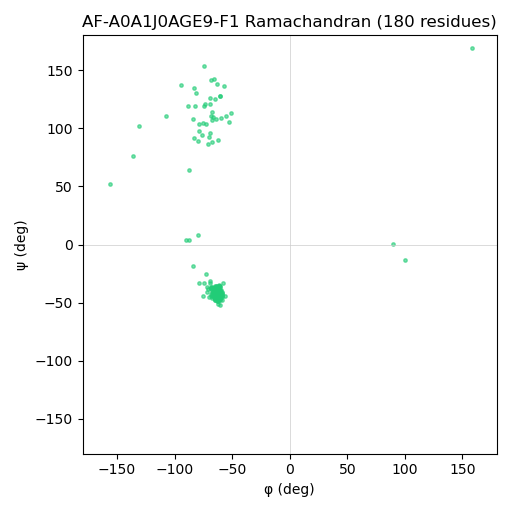100 ? -14.682 1.619 6.847 1.00 63.25 100 PHE A C 1
ATOM 815 O O . PHE A 1 100 ? -15.046 1.567 8.025 1.00 63.25 100 PHE A O 1
ATOM 822 N N . ARG A 1 101 ? -15.474 2.133 5.892 1.00 59.00 101 ARG A N 1
ATOM 823 C CA . ARG A 1 101 ? -16.797 2.719 6.194 1.00 59.00 101 ARG A CA 1
ATOM 824 C C . ARG A 1 101 ? -17.763 1.714 6.820 1.00 59.00 101 ARG A C 1
ATOM 826 O O . ARG A 1 101 ? -18.494 2.065 7.747 1.00 59.00 101 ARG A O 1
ATOM 833 N N . SER A 1 102 ? -17.770 0.469 6.340 1.00 60.00 102 SER A N 1
ATOM 834 C CA . SER A 1 102 ? -18.663 -0.572 6.864 1.00 60.00 102 SER A CA 1
ATOM 835 C C . SER A 1 102 ? -18.337 -0.938 8.316 1.00 60.00 102 SER A C 1
ATOM 837 O O . SER A 1 102 ? -19.242 -1.119 9.134 1.00 60.00 102 SER A O 1
ATOM 839 N N . ASN A 1 103 ? -17.053 -1.031 8.663 1.00 60.25 103 ASN A N 1
ATOM 840 C CA . ASN A 1 103 ? -16.639 -1.372 10.024 1.00 60.25 103 ASN A CA 1
ATOM 841 C C . ASN A 1 103 ? -16.825 -0.212 11.008 1.00 60.25 103 ASN A C 1
ATOM 843 O O . ASN A 1 103 ? -17.185 -0.445 12.166 1.00 60.25 103 ASN A O 1
ATOM 847 N N . GLN A 1 104 ? -16.666 1.032 10.550 1.00 68.62 104 GLN A N 1
ATOM 848 C CA . GLN A 1 104 ? -16.844 2.211 11.395 1.00 68.62 104 GLN A CA 1
ATOM 849 C C . GLN A 1 104 ? -18.278 2.314 11.939 1.00 68.62 104 GLN A C 1
ATOM 851 O O . GLN A 1 104 ? -18.464 2.513 13.139 1.00 68.62 104 GLN A O 1
ATOM 856 N N . HIS A 1 105 ? -19.298 2.076 11.108 1.00 64.69 105 HIS A N 1
ATOM 857 C CA . HIS A 1 105 ? -20.695 2.112 11.561 1.00 64.69 105 HIS A CA 1
ATOM 858 C C . HIS A 1 105 ? -21.027 1.027 12.593 1.00 64.69 105 HIS A C 1
ATOM 860 O O . HIS A 1 105 ? -21.733 1.297 13.567 1.00 64.69 105 HIS A O 1
ATOM 866 N N . ARG A 1 106 ? -20.507 -0.193 12.420 1.00 69.19 106 ARG A N 1
ATOM 867 C CA . ARG A 1 106 ? -20.768 -1.300 13.353 1.00 69.19 106 ARG A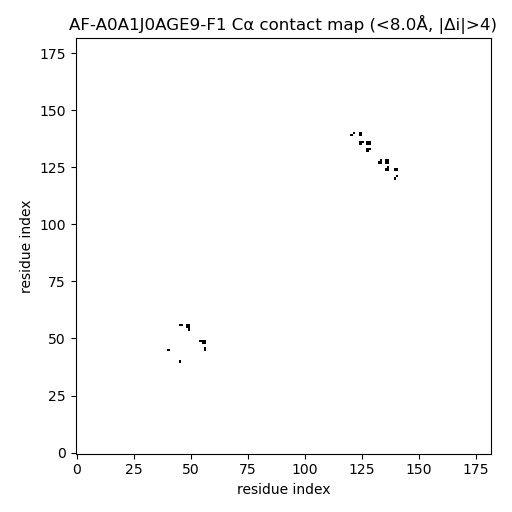 CA 1
ATOM 868 C C . ARG A 1 106 ? -20.113 -1.066 14.716 1.00 69.19 106 ARG A C 1
ATOM 870 O O . ARG A 1 106 ? -20.728 -1.364 15.738 1.00 69.19 106 ARG A O 1
ATOM 877 N N . SER A 1 107 ? -18.908 -0.495 14.729 1.00 74.69 107 SER A N 1
ATOM 878 C CA . SER A 1 107 ? -18.198 -0.140 15.964 1.00 74.69 107 SER A CA 1
ATOM 879 C C . SER A 1 107 ? -18.935 0.952 16.749 1.00 74.69 107 SER A C 1
ATOM 881 O O . SER A 1 107 ? -19.187 0.801 17.945 1.00 74.69 107 SER A O 1
ATOM 883 N N . VAL A 1 108 ? -19.384 2.008 16.060 1.00 78.12 108 VAL A N 1
ATOM 884 C CA . VAL A 1 108 ? -20.129 3.113 16.685 1.00 78.12 108 VAL A CA 1
ATOM 885 C C . VAL A 1 108 ? -21.458 2.630 17.274 1.00 78.12 108 VAL A C 1
ATOM 887 O O . VAL A 1 108 ? -21.771 2.958 18.417 1.00 78.12 108 VAL A O 1
ATOM 890 N N . LEU A 1 109 ? -22.216 1.797 16.551 1.00 80.50 109 LEU A N 1
ATOM 891 C CA . LEU A 1 109 ? -23.472 1.233 17.065 1.00 80.50 109 LEU A CA 1
ATOM 892 C C . LEU A 1 109 ? -23.249 0.333 18.288 1.00 80.50 109 LEU A C 1
ATOM 894 O O . LEU A 1 109 ? -23.997 0.425 19.264 1.00 80.50 109 LEU A O 1
ATOM 898 N N . GLY A 1 110 ? -22.199 -0.493 18.266 1.00 82.75 110 GLY A N 1
ATOM 899 C CA . GLY A 1 110 ? -21.808 -1.308 19.415 1.00 82.75 110 GLY A CA 1
ATOM 900 C C . GLY A 1 110 ? -21.490 -0.449 20.640 1.00 82.75 110 GLY A C 1
ATOM 901 O O . GLY A 1 110 ? -22.045 -0.687 21.711 1.00 82.75 110 GLY A O 1
ATOM 902 N N . SER A 1 111 ? -20.690 0.605 20.467 1.00 85.06 111 SER A N 1
ATOM 903 C CA . SER A 1 111 ? -20.326 1.536 21.542 1.00 85.06 111 SER A CA 1
ATOM 904 C C . SER A 1 111 ? -21.542 2.244 22.154 1.00 85.06 111 SER A C 1
ATOM 906 O O . SER A 1 111 ? -21.694 2.257 23.378 1.00 85.06 111 SER A O 1
ATOM 908 N N . ILE A 1 112 ? -22.457 2.757 21.321 1.00 89.00 112 ILE A N 1
ATOM 909 C CA . ILE A 1 112 ? -23.678 3.431 21.791 1.00 89.00 112 ILE A CA 1
ATOM 910 C C . ILE A 1 112 ? -24.564 2.455 22.573 1.00 89.00 112 ILE A C 1
ATOM 912 O O . ILE A 1 112 ? -24.987 2.764 23.687 1.00 89.00 112 ILE A O 1
ATOM 916 N N . SER A 1 113 ? -24.814 1.259 22.028 1.00 88.06 113 SER A N 1
ATOM 917 C CA . SER A 1 113 ? -25.638 0.248 22.705 1.00 88.06 113 SER A CA 1
ATOM 918 C C . SER A 1 113 ? -25.039 -0.194 24.045 1.00 88.06 113 SER A C 1
ATOM 920 O O . SER A 1 113 ? -25.757 -0.269 25.042 1.00 88.06 113 SER A O 1
ATOM 922 N N . GLY A 1 114 ? -23.718 -0.394 24.104 1.00 86.75 114 GLY A N 1
ATOM 923 C CA . GLY A 1 114 ? -23.007 -0.739 25.333 1.00 86.75 114 GLY A CA 1
ATOM 924 C C . GLY A 1 114 ? -23.096 0.361 26.390 1.00 86.75 114 GLY A C 1
ATOM 925 O O . GLY A 1 114 ? -23.337 0.067 27.559 1.00 86.75 114 GLY A O 1
ATOM 926 N N . SER A 1 115 ? -22.983 1.629 25.981 1.00 87.06 115 SER A N 1
ATOM 927 C CA . SER A 1 115 ? -23.132 2.779 26.880 1.00 87.06 115 SER A CA 1
ATOM 928 C C . SER A 1 115 ? -24.532 2.845 27.501 1.00 87.06 115 SER A C 1
ATOM 930 O O . SER A 1 115 ? -24.655 3.011 28.714 1.00 87.06 115 SER A O 1
ATOM 932 N N . ILE A 1 116 ? -25.586 2.629 26.706 1.00 93.44 116 ILE A N 1
ATOM 933 C CA . ILE A 1 116 ? -26.973 2.620 27.199 1.00 93.44 116 ILE A CA 1
ATOM 934 C C . ILE A 1 116 ? -27.183 1.495 28.222 1.00 93.44 116 ILE A C 1
ATOM 936 O O . ILE A 1 116 ? -27.754 1.731 29.288 1.00 93.44 116 ILE A O 1
ATOM 940 N N . ILE A 1 117 ? -26.692 0.286 27.931 1.00 90.38 117 ILE A N 1
ATOM 941 C CA . ILE A 1 117 ? -26.801 -0.864 28.841 1.00 90.38 117 ILE A CA 1
ATOM 942 C C . ILE A 1 117 ? -26.039 -0.599 30.147 1.00 90.38 117 ILE A C 1
ATOM 944 O O . ILE A 1 117 ? -26.558 -0.879 31.228 1.00 90.38 117 ILE A O 1
ATOM 948 N N . ALA A 1 118 ? -24.840 -0.016 30.069 1.00 86.75 118 ALA A N 1
ATOM 949 C CA . ALA A 1 118 ? -24.046 0.330 31.245 1.00 86.75 118 ALA A CA 1
ATOM 950 C C . ALA A 1 118 ? -24.752 1.370 32.131 1.00 86.75 118 ALA A C 1
ATOM 952 O O . ALA A 1 118 ? -24.819 1.195 33.347 1.00 86.75 118 ALA A O 1
ATOM 953 N N . LEU A 1 119 ? -25.334 2.416 31.534 1.00 90.12 119 LEU A N 1
ATOM 954 C CA . LEU A 1 119 ? -26.106 3.423 32.268 1.00 90.12 119 LEU A CA 1
ATOM 955 C C . LEU A 1 119 ? -27.328 2.809 32.955 1.00 90.12 119 LEU A C 1
ATOM 957 O O . LEU A 1 119 ? -27.555 3.061 34.138 1.00 90.12 119 LEU A O 1
ATOM 961 N N . ALA A 1 120 ? -28.074 1.956 32.248 1.00 91.12 120 ALA A N 1
ATOM 962 C CA . ALA A 1 120 ? -29.212 1.247 32.824 1.00 91.12 120 ALA A CA 1
ATOM 963 C C . ALA A 1 120 ? -28.791 0.388 34.030 1.00 91.12 120 ALA A C 1
ATOM 965 O O . ALA A 1 120 ? -29.431 0.450 35.079 1.00 91.12 120 ALA A O 1
ATOM 966 N N . ALA A 1 121 ? -27.675 -0.342 33.924 1.00 86.00 121 ALA A N 1
ATOM 967 C CA . ALA A 1 121 ? -27.144 -1.159 35.013 1.00 86.00 121 ALA A CA 1
ATOM 968 C C . ALA A 1 121 ? -26.746 -0.321 36.242 1.00 86.00 121 ALA A C 1
ATOM 970 O O . ALA A 1 121 ? -27.070 -0.697 37.371 1.00 86.00 121 ALA A O 1
ATOM 971 N N . ILE A 1 122 ? -26.101 0.834 36.041 1.00 86.88 122 ILE A N 1
ATOM 972 C CA . ILE A 1 122 ? -25.734 1.758 37.128 1.00 86.88 122 ILE A CA 1
ATOM 973 C C . ILE A 1 122 ? -26.992 2.302 37.818 1.00 86.88 122 ILE A C 1
ATOM 975 O O . ILE A 1 122 ? -27.061 2.314 39.052 1.00 86.88 122 ILE A O 1
ATOM 979 N N . CYS A 1 123 ? -28.009 2.703 37.050 1.00 90.25 123 CYS A N 1
ATOM 980 C CA . CYS A 1 123 ? -29.285 3.164 37.598 1.00 90.25 123 CYS A CA 1
ATOM 981 C C . CYS A 1 123 ? -29.975 2.069 38.423 1.00 90.25 123 CYS A C 1
ATOM 983 O O . CYS A 1 123 ? -30.389 2.331 39.554 1.00 90.25 123 CYS A O 1
ATOM 985 N N . SER A 1 124 ? -30.049 0.838 37.907 1.00 87.88 124 SER A N 1
ATOM 986 C CA . SER A 1 124 ? -30.640 -0.299 38.623 1.00 87.88 124 SER A CA 1
ATOM 987 C C . SER A 1 124 ? -29.885 -0.636 39.910 1.00 87.88 124 SER A C 1
ATOM 989 O O . SER A 1 124 ? -30.516 -0.839 40.947 1.00 87.88 124 SER A O 1
ATOM 991 N N . ALA A 1 125 ? -28.549 -0.644 39.877 1.00 83.50 125 ALA A N 1
ATOM 992 C CA . ALA A 1 125 ? -27.720 -0.895 41.056 1.00 83.50 125 ALA A CA 1
ATOM 993 C C . ALA A 1 125 ? -27.928 0.175 42.139 1.00 83.50 125 ALA A C 1
ATOM 995 O O . ALA A 1 125 ? -28.091 -0.147 43.317 1.00 83.50 125 ALA A O 1
ATOM 996 N N . THR A 1 126 ? -27.983 1.444 41.728 1.00 85.38 126 THR A N 1
ATOM 997 C CA . THR A 1 126 ? -28.200 2.582 42.630 1.00 85.38 126 THR A CA 1
ATOM 998 C C . THR A 1 126 ? -29.578 2.507 43.288 1.00 85.38 126 THR A C 1
ATOM 1000 O O . THR A 1 126 ? -29.696 2.659 44.504 1.00 85.38 126 THR A O 1
ATOM 1003 N N . PHE A 1 127 ? -30.620 2.200 42.510 1.00 89.25 127 PHE A N 1
ATOM 1004 C CA . PHE A 1 127 ? -31.981 2.038 43.024 1.00 89.25 127 PHE A CA 1
ATOM 1005 C C . PHE A 1 127 ? -32.090 0.884 44.035 1.00 89.25 127 PHE A C 1
ATOM 1007 O O . PHE A 1 127 ? -32.705 1.040 45.090 1.00 89.25 127 PHE A O 1
ATOM 1014 N N . LEU A 1 128 ? -31.442 -0.257 43.768 1.00 86.75 128 LEU A N 1
ATOM 1015 C CA . LEU A 1 128 ? -31.400 -1.386 44.706 1.00 86.75 128 LEU A CA 1
ATOM 1016 C C . LEU A 1 128 ? -30.665 -1.049 46.008 1.00 86.75 128 LEU A C 1
ATOM 1018 O O . LEU A 1 128 ? -31.089 -1.481 47.082 1.00 86.75 128 LEU A O 1
ATOM 1022 N N . GLY A 1 129 ? -29.593 -0.258 45.920 1.00 85.31 129 GLY A N 1
ATOM 1023 C CA . GLY A 1 129 ? -28.850 0.219 47.083 1.00 85.31 129 GLY A CA 1
ATOM 1024 C C . GLY A 1 129 ? -29.717 1.053 48.031 1.00 85.31 129 GLY A C 1
ATOM 1025 O O . GLY A 1 129 ? -29.642 0.867 49.247 1.00 85.31 129 GLY A O 1
ATOM 1026 N N . PHE A 1 130 ? -30.589 1.909 47.487 1.00 87.62 130 PHE A N 1
ATOM 1027 C CA . PHE A 1 130 ? -31.511 2.723 48.286 1.00 87.62 130 PHE A CA 1
ATOM 1028 C C . PHE A 1 130 ? -32.607 1.905 48.982 1.00 87.62 130 PHE A C 1
ATOM 1030 O O . PHE A 1 130 ? -32.987 2.243 50.099 1.00 87.62 130 PHE A O 1
ATOM 1037 N N . ASN A 1 131 ? -33.052 0.793 48.390 1.00 92.12 131 ASN A N 1
ATOM 1038 C CA . ASN A 1 131 ? -34.059 -0.096 48.988 1.00 92.12 131 ASN A CA 1
ATOM 1039 C C . ASN A 1 131 ? -33.496 -1.048 50.065 1.00 92.12 131 ASN A C 1
ATOM 1041 O O . ASN A 1 131 ? -34.198 -1.943 50.526 1.00 92.12 131 ASN A O 1
ATOM 1045 N N . GLY A 1 132 ? -32.237 -0.874 50.480 1.00 87.25 132 GLY A N 1
ATOM 1046 C CA . GLY A 1 132 ? -31.630 -1.637 51.576 1.00 87.25 132 GLY A CA 1
ATOM 1047 C C . GLY A 1 132 ? -30.945 -2.943 51.162 1.00 87.25 132 GLY A C 1
ATOM 1048 O O . GLY A 1 132 ? -30.337 -3.597 52.007 1.00 87.25 132 GLY A O 1
ATOM 1049 N N . HIS A 1 133 ? -30.939 -3.298 49.874 1.00 83.50 133 HIS A N 1
ATOM 1050 C CA . HIS A 1 133 ? -30.257 -4.491 49.355 1.00 83.50 133 HIS A CA 1
ATOM 1051 C C . HIS A 1 133 ? -28.784 -4.208 49.009 1.00 83.50 133 HIS A C 1
ATOM 1053 O O . HIS A 1 133 ? -28.360 -4.283 47.854 1.00 83.50 133 HIS A O 1
ATOM 1059 N N . LYS A 1 134 ? -27.984 -3.877 50.031 1.00 80.69 134 LYS A N 1
ATOM 1060 C CA . LYS A 1 134 ? -26.574 -3.461 49.877 1.00 80.69 134 LYS A CA 1
ATOM 1061 C C . LYS A 1 134 ? -25.681 -4.534 49.244 1.00 80.69 134 LYS A C 1
ATOM 1063 O O . LYS A 1 134 ? -24.784 -4.200 48.476 1.00 80.69 134 LYS A O 1
ATOM 1068 N N . GLU A 1 135 ? -25.945 -5.806 49.530 1.00 85.00 135 GLU A N 1
ATOM 1069 C CA . GLU A 1 135 ? -25.160 -6.937 49.013 1.00 85.00 135 GLU A CA 1
ATOM 1070 C C . GLU A 1 135 ? -25.246 -7.046 47.484 1.00 85.00 135 GLU A C 1
ATOM 1072 O O . GLU A 1 135 ? -24.235 -7.228 46.806 1.00 85.00 135 GLU A O 1
ATOM 1077 N N . VAL A 1 136 ? -26.443 -6.844 46.925 1.00 82.50 136 VAL A N 1
ATOM 1078 C CA . VAL A 1 136 ? -26.677 -6.942 45.477 1.00 82.50 136 VAL A CA 1
ATOM 1079 C C . VAL A 1 136 ? -26.040 -5.764 44.739 1.00 82.50 136 VAL A C 1
ATOM 1081 O O . VAL A 1 136 ? -25.449 -5.947 43.677 1.00 82.50 136 VAL A O 1
ATOM 1084 N N . ALA A 1 137 ? -26.089 -4.561 45.318 1.00 77.69 137 ALA A N 1
ATOM 1085 C CA . ALA A 1 137 ? -25.455 -3.383 44.729 1.00 77.69 137 ALA A CA 1
ATOM 1086 C C . ALA A 1 137 ? -23.928 -3.554 44.593 1.00 77.69 137 ALA A C 1
ATOM 1088 O O . ALA A 1 137 ? -23.365 -3.241 43.543 1.00 77.69 137 ALA A O 1
ATOM 1089 N N . ILE A 1 138 ? -23.266 -4.111 45.616 1.00 82.88 138 ILE A N 1
ATOM 1090 C CA . ILE A 1 138 ? -21.819 -4.385 45.587 1.00 82.88 138 ILE A CA 1
ATOM 1091 C C . ILE A 1 138 ? -21.483 -5.431 44.518 1.00 82.88 138 ILE A C 1
ATOM 1093 O O . ILE A 1 138 ? -20.521 -5.247 43.771 1.00 82.88 138 ILE A O 1
ATOM 1097 N N . ALA A 1 139 ? -22.284 -6.493 44.399 1.00 83.62 139 ALA A N 1
ATOM 1098 C CA . ALA A 1 139 ? -22.069 -7.535 43.396 1.00 83.62 139 ALA A CA 1
ATOM 1099 C C . ALA A 1 139 ? -22.151 -6.987 41.959 1.00 83.62 139 ALA A C 1
ATOM 1101 O O . ALA A 1 139 ? -21.293 -7.294 41.128 1.00 83.62 139 ALA A O 1
ATOM 1102 N N . VAL A 1 140 ? -23.134 -6.126 41.672 1.00 81.62 140 VAL A N 1
ATOM 1103 C CA . VAL A 1 140 ? -23.294 -5.522 40.340 1.00 81.62 140 VAL A CA 1
ATOM 1104 C C . VAL A 1 140 ? -22.112 -4.608 40.008 1.00 81.62 140 VAL A C 1
ATOM 1106 O O . VAL A 1 140 ? -21.504 -4.762 38.948 1.00 81.62 140 VAL A O 1
ATOM 1109 N N . VAL A 1 141 ? -21.718 -3.715 40.922 1.00 81.75 141 VAL A N 1
ATOM 1110 C CA . VAL A 1 141 ? -20.571 -2.813 40.704 1.00 81.75 141 VAL A CA 1
ATOM 1111 C C . VAL A 1 141 ? -19.263 -3.599 40.556 1.00 81.75 141 VAL A C 1
ATOM 1113 O O . VAL A 1 141 ? -18.477 -3.319 39.649 1.00 81.75 141 VAL A O 1
ATOM 1116 N N . GLY A 1 142 ? -19.048 -4.622 41.388 1.00 85.88 142 GLY A N 1
ATOM 1117 C CA . GLY A 1 142 ? -17.872 -5.490 41.310 1.00 85.88 142 GLY A CA 1
ATOM 1118 C C . GLY A 1 142 ? -17.770 -6.236 39.978 1.00 85.88 142 GLY A C 1
ATOM 1119 O O . GLY A 1 142 ? -16.690 -6.301 39.391 1.00 85.88 142 GLY A O 1
ATOM 1120 N N . SER A 1 143 ? -18.894 -6.734 39.451 1.00 85.38 143 SER A N 1
ATOM 1121 C CA . SER A 1 143 ? -18.924 -7.419 38.152 1.00 85.38 143 SER A CA 1
ATOM 1122 C C . SER A 1 143 ? -18.558 -6.492 36.983 1.00 85.38 143 SER A C 1
ATOM 1124 O O . SER A 1 143 ? -17.766 -6.875 36.123 1.00 85.38 143 SER A O 1
ATOM 1126 N N . LEU A 1 144 ? -19.044 -5.244 36.986 1.00 83.44 144 LEU A N 1
ATOM 1127 C CA . LEU A 1 144 ? -18.713 -4.247 35.961 1.00 83.44 144 LEU A CA 1
ATOM 1128 C C . LEU A 1 144 ? -17.232 -3.847 36.004 1.00 83.44 144 LEU A C 1
ATOM 1130 O O . LEU A 1 144 ? -16.593 -3.722 34.955 1.00 83.44 144 LEU A O 1
ATOM 1134 N N . ALA A 1 145 ? -16.669 -3.687 37.205 1.00 85.56 145 ALA A N 1
ATOM 1135 C CA . ALA A 1 145 ? -15.250 -3.397 37.380 1.00 85.56 145 ALA A CA 1
ATOM 1136 C C . ALA A 1 145 ? -14.371 -4.549 36.864 1.00 85.56 145 ALA A C 1
ATOM 1138 O O . ALA A 1 145 ? -13.417 -4.305 36.127 1.00 85.56 145 ALA A O 1
ATOM 1139 N N . ALA A 1 146 ? -14.725 -5.801 37.173 1.00 86.38 146 ALA A N 1
ATOM 1140 C CA . ALA A 1 146 ? -13.987 -6.974 36.705 1.00 86.38 146 ALA A CA 1
ATOM 1141 C C . ALA A 1 146 ? -13.990 -7.091 35.172 1.00 86.38 146 ALA A C 1
ATOM 1143 O O . ALA A 1 146 ? -12.936 -7.278 34.567 1.00 86.38 146 ALA A O 1
ATOM 1144 N N . VAL A 1 147 ? -15.151 -6.915 34.531 1.00 87.44 147 VAL A N 1
ATOM 1145 C CA . VAL A 1 147 ? -15.259 -6.921 33.061 1.00 87.44 147 VAL A CA 1
ATOM 1146 C C . VAL A 1 147 ? -14.417 -5.800 32.445 1.00 87.44 147 VAL A C 1
ATOM 1148 O O . VAL A 1 147 ? -13.699 -6.039 31.476 1.00 87.44 147 VAL A O 1
ATOM 1151 N N . SER A 1 148 ? -14.441 -4.602 33.034 1.00 84.75 148 SER A N 1
ATOM 1152 C CA . SER A 1 148 ? -13.645 -3.463 32.558 1.00 84.75 148 SER A CA 1
ATOM 1153 C C . SER A 1 148 ? -12.141 -3.745 32.624 1.00 84.75 148 SER A C 1
ATOM 1155 O O . SER A 1 148 ? -11.418 -3.452 31.672 1.00 84.75 148 SER A O 1
ATOM 1157 N N . VAL A 1 149 ? -11.672 -4.364 33.713 1.00 89.00 149 VAL A N 1
ATOM 1158 C CA . VAL A 1 149 ? -10.264 -4.754 33.880 1.00 89.00 149 VAL A CA 1
ATOM 1159 C C . VAL A 1 149 ? -9.861 -5.834 32.881 1.00 89.00 149 VAL A C 1
ATOM 1161 O O . VAL A 1 149 ? -8.777 -5.740 32.315 1.00 89.00 149 VAL A O 1
ATOM 1164 N N . ILE A 1 150 ? -10.713 -6.830 32.624 1.00 87.31 150 ILE A N 1
ATOM 1165 C CA . ILE A 1 150 ? -10.421 -7.875 31.633 1.00 87.31 150 ILE A CA 1
ATOM 1166 C C . ILE A 1 150 ? -10.282 -7.254 30.245 1.00 87.31 150 ILE A C 1
ATOM 1168 O O . ILE A 1 150 ? -9.264 -7.474 29.598 1.00 87.31 150 ILE A 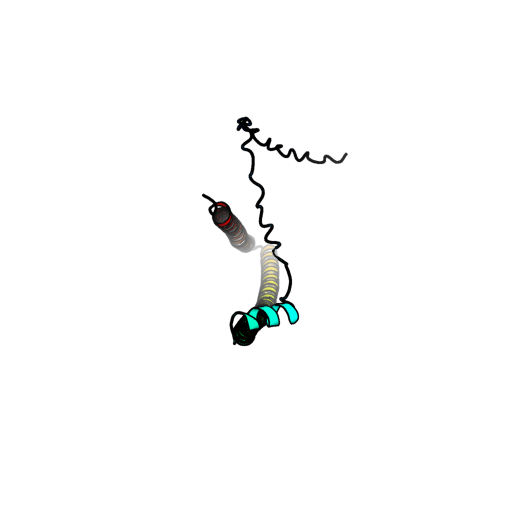O 1
ATOM 1172 N N . ILE A 1 151 ? -11.251 -6.440 29.816 1.00 82.69 151 ILE A N 1
ATOM 1173 C CA . ILE A 1 151 ? -11.235 -5.815 28.487 1.00 82.69 151 ILE A CA 1
ATOM 1174 C C . ILE A 1 151 ? -10.003 -4.917 28.336 1.00 82.69 151 ILE A C 1
ATOM 1176 O O . ILE A 1 151 ? -9.223 -5.099 27.400 1.00 82.69 151 ILE A O 1
ATOM 1180 N N . TYR A 1 152 ? -9.782 -3.997 29.279 1.00 83.00 152 TYR A N 1
ATOM 1181 C CA . TYR A 1 152 ? -8.657 -3.063 29.215 1.00 83.00 152 TYR A CA 1
ATOM 1182 C C . TYR A 1 152 ? -7.303 -3.773 29.350 1.00 83.00 152 TYR A C 1
ATOM 1184 O O . TYR A 1 152 ? -6.346 -3.433 28.658 1.00 83.00 152 TYR A O 1
ATOM 1192 N N . GLY A 1 153 ? -7.228 -4.802 30.196 1.00 82.75 153 GLY A N 1
ATOM 1193 C CA . GLY A 1 153 ? -6.043 -5.640 30.352 1.00 82.75 153 GLY A CA 1
ATOM 1194 C C . GLY A 1 153 ? -5.703 -6.405 29.074 1.00 82.75 153 GLY A C 1
ATOM 1195 O O . GLY A 1 153 ? -4.544 -6.414 28.660 1.00 82.75 153 GLY A O 1
ATOM 1196 N N . THR A 1 154 ? -6.700 -6.992 28.403 1.00 81.00 154 THR A N 1
ATOM 1197 C CA . THR A 1 154 ? -6.488 -7.680 27.120 1.00 81.00 154 THR A CA 1
ATOM 1198 C C . THR A 1 154 ? -6.102 -6.729 25.992 1.00 81.00 154 THR A C 1
ATOM 1200 O O . THR A 1 154 ? -5.250 -7.084 25.181 1.00 81.00 154 THR A O 1
ATOM 1203 N N . ASP A 1 155 ? -6.661 -5.517 25.950 1.00 79.56 155 ASP A N 1
ATOM 1204 C CA . ASP A 1 155 ? -6.304 -4.521 24.935 1.00 79.56 155 ASP A CA 1
ATOM 1205 C C . ASP A 1 155 ? -4.869 -4.006 25.132 1.00 79.56 155 ASP A C 1
ATOM 1207 O O . ASP A 1 155 ? -4.071 -3.986 24.195 1.00 79.56 155 ASP A O 1
ATOM 1211 N N . ALA A 1 156 ? -4.482 -3.705 26.376 1.00 79.94 156 ALA A N 1
ATOM 1212 C CA . ALA A 1 156 ? -3.110 -3.327 26.714 1.00 79.94 156 ALA A CA 1
ATOM 1213 C C . ALA A 1 156 ? -2.099 -4.445 26.390 1.00 79.94 156 ALA A C 1
ATOM 1215 O O . ALA A 1 156 ? -1.009 -4.170 25.875 1.00 79.94 156 ALA A O 1
ATOM 1216 N N . TYR A 1 157 ? -2.465 -5.706 26.640 1.00 80.81 157 TYR A N 1
ATOM 1217 C CA . TYR A 1 157 ? -1.649 -6.864 26.279 1.00 80.81 157 TYR A CA 1
ATOM 1218 C C . TYR A 1 157 ? -1.494 -7.005 24.757 1.00 80.81 157 TYR A C 1
ATOM 1220 O O . TYR A 1 157 ? -0.375 -7.126 24.255 1.00 80.81 157 TYR A O 1
ATOM 1228 N N . ASN A 1 158 ? -2.593 -6.906 24.004 1.00 82.81 158 ASN A N 1
ATOM 1229 C CA . ASN A 1 158 ? -2.569 -6.990 22.543 1.00 82.81 158 ASN A CA 1
ATOM 1230 C C . ASN A 1 158 ? -1.770 -5.848 21.908 1.00 82.81 158 ASN A C 1
ATOM 1232 O O . ASN A 1 158 ? -0.980 -6.094 20.998 1.00 82.81 158 ASN A O 1
ATOM 1236 N N . LYS A 1 159 ? -1.904 -4.621 22.422 1.00 81.12 159 LYS A N 1
ATOM 1237 C CA . LYS A 1 159 ? -1.137 -3.460 21.952 1.00 81.12 159 LYS A CA 1
ATOM 1238 C C . LYS A 1 159 ? 0.362 -3.620 22.199 1.00 81.12 159 LYS A C 1
ATOM 1240 O O . LYS A 1 159 ? 1.171 -3.197 21.379 1.00 81.12 159 LYS A O 1
ATOM 1245 N N . SER A 1 160 ? 0.737 -4.245 23.314 1.00 79.31 160 SER A N 1
ATOM 1246 C CA . SER A 1 160 ? 2.142 -4.536 23.628 1.00 79.31 160 SER A CA 1
ATOM 1247 C C . SER A 1 160 ? 2.720 -5.577 22.667 1.00 79.31 160 SER A C 1
ATOM 1249 O O . SER A 1 160 ? 3.824 -5.401 22.162 1.00 79.31 160 SER A O 1
ATOM 1251 N N . ARG A 1 161 ? 1.935 -6.608 22.333 1.00 81.44 161 ARG A N 1
ATOM 1252 C CA . ARG A 1 161 ? 2.319 -7.637 21.361 1.00 81.44 161 ARG A CA 1
ATOM 1253 C C . ARG A 1 161 ? 2.409 -7.102 19.929 1.00 81.44 161 ARG A C 1
ATOM 1255 O O . ARG A 1 161 ? 3.304 -7.506 19.198 1.00 81.44 161 ARG A O 1
ATOM 1262 N N . GLN A 1 162 ? 1.519 -6.192 19.528 1.00 83.31 162 GLN A N 1
ATOM 1263 C CA . GLN A 1 162 ? 1.598 -5.535 18.216 1.00 83.31 162 GLN A CA 1
ATOM 1264 C C . GLN A 1 162 ? 2.884 -4.724 18.063 1.00 83.31 162 GLN A C 1
ATOM 1266 O O . GLN A 1 162 ? 3.576 -4.894 17.068 1.00 83.31 162 GLN A O 1
ATOM 1271 N N . LYS A 1 163 ? 3.263 -3.937 19.077 1.00 83.88 163 LYS A N 1
ATOM 1272 C CA . LYS A 1 163 ? 4.529 -3.190 19.056 1.00 83.88 163 LYS A CA 1
ATOM 1273 C C . LYS A 1 163 ? 5.750 -4.099 18.930 1.00 83.88 163 LYS A C 1
ATOM 1275 O O . LYS A 1 163 ? 6.697 -3.760 18.229 1.00 83.88 163 LYS A O 1
ATOM 1280 N N . GLU A 1 164 ? 5.736 -5.248 19.605 1.00 86.00 164 GLU A N 1
ATOM 1281 C CA . GLU A 1 164 ? 6.821 -6.227 19.499 1.00 86.00 164 GLU A CA 1
ATOM 1282 C C . GLU A 1 164 ? 6.912 -6.821 18.085 1.00 86.00 164 GLU A C 1
ATOM 1284 O O . GLU A 1 164 ? 8.010 -6.993 17.563 1.00 86.00 164 GLU A O 1
ATOM 1289 N N . LEU A 1 165 ? 5.773 -7.090 17.439 1.00 87.00 165 LEU A N 1
ATOM 1290 C CA . LEU A 1 165 ? 5.736 -7.575 16.056 1.00 87.00 165 LEU A CA 1
ATOM 1291 C C . LEU A 1 165 ? 6.219 -6.516 15.059 1.00 87.00 165 LEU A C 1
ATOM 1293 O O . LEU A 1 165 ? 7.071 -6.832 14.237 1.00 87.00 165 LEU A O 1
ATOM 1297 N N . GLU A 1 166 ? 5.749 -5.272 15.180 1.00 85.44 166 GLU A N 1
ATOM 1298 C CA . GLU A 1 166 ? 6.186 -4.148 14.335 1.00 85.44 166 GLU A CA 1
ATOM 1299 C C . GLU A 1 166 ? 7.700 -3.915 14.451 1.00 85.44 166 GLU A C 1
ATOM 1301 O O . GLU A 1 166 ? 8.382 -3.719 13.448 1.00 85.44 166 GLU A O 1
ATOM 1306 N N . THR A 1 167 ? 8.250 -4.013 15.668 1.00 87.69 167 THR A N 1
ATOM 1307 C CA . THR A 1 167 ? 9.698 -3.868 15.892 1.00 87.69 167 THR A CA 1
ATOM 1308 C C . THR A 1 167 ? 10.482 -4.990 15.198 1.00 87.69 167 THR A C 1
ATOM 1310 O O . THR A 1 167 ? 11.479 -4.728 14.530 1.00 87.69 167 THR A O 1
ATOM 1313 N N . ARG A 1 168 ? 10.013 -6.243 15.287 1.00 84.38 168 ARG A N 1
ATOM 1314 C CA . ARG A 1 168 ? 10.677 -7.392 14.641 1.00 84.38 168 ARG A CA 1
ATOM 1315 C C . ARG A 1 168 ? 10.623 -7.318 13.119 1.00 84.38 168 ARG A C 1
ATOM 1317 O O . ARG A 1 168 ? 11.597 -7.677 12.469 1.00 84.38 168 ARG A O 1
ATOM 1324 N N . GLU A 1 169 ? 9.516 -6.836 12.564 1.00 86.62 169 GLU A N 1
ATOM 1325 C CA . GLU A 1 169 ? 9.376 -6.632 11.123 1.00 86.62 169 GLU A CA 1
ATOM 1326 C C . GLU A 1 169 ? 10.352 -5.556 10.624 1.00 86.62 169 GLU A C 1
ATOM 1328 O O . GLU A 1 169 ? 11.075 -5.790 9.655 1.00 86.62 169 GLU A O 1
ATOM 1333 N N . SER A 1 170 ? 10.486 -4.440 11.354 1.00 81.25 170 SER A N 1
ATOM 1334 C CA . SER A 1 170 ? 11.476 -3.404 11.024 1.00 81.25 170 SER A CA 1
ATOM 1335 C C . SER A 1 170 ? 12.930 -3.891 11.121 1.00 81.25 170 SER A C 1
ATOM 1337 O O . SER A 1 170 ? 13.761 -3.524 10.287 1.00 81.25 170 SER A O 1
ATOM 1339 N N . ASP A 1 171 ? 13.242 -4.769 12.080 1.00 85.56 171 ASP A N 1
ATOM 1340 C CA . ASP A 1 171 ? 14.577 -5.362 12.221 1.00 85.56 171 ASP A CA 1
ATOM 1341 C C . ASP A 1 171 ? 14.906 -6.329 11.068 1.00 85.56 171 ASP A C 1
ATOM 1343 O O . ASP A 1 171 ? 16.052 -6.396 10.607 1.00 85.56 171 ASP A O 1
ATOM 1347 N N . ASP A 1 172 ? 13.916 -7.084 10.588 1.00 86.31 172 ASP A N 1
ATOM 1348 C CA . ASP A 1 172 ?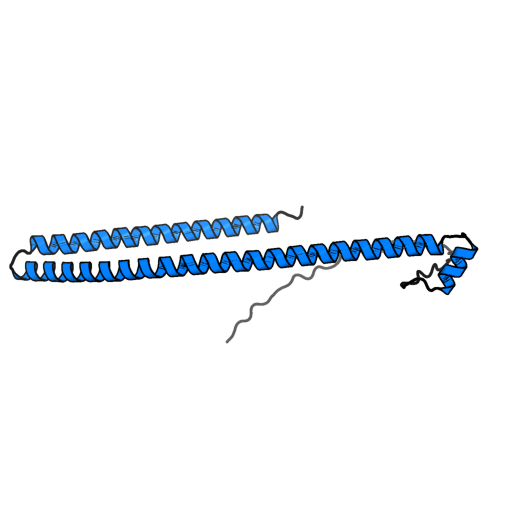 14.078 -8.016 9.469 1.00 86.31 172 ASP A CA 1
ATOM 1349 C C . ASP A 1 172 ? 14.238 -7.277 8.128 1.00 86.31 172 ASP A C 1
ATOM 1351 O O . ASP A 1 172 ? 15.048 -7.691 7.289 1.00 86.31 172 ASP A O 1
ATOM 1355 N N . GLU A 1 173 ? 13.543 -6.153 7.930 1.00 83.94 173 GLU A N 1
ATOM 1356 C CA . GLU A 1 173 ? 13.761 -5.269 6.777 1.00 83.94 173 GLU A CA 1
ATOM 1357 C C . GLU A 1 173 ? 15.156 -4.632 6.798 1.00 83.94 173 GLU A C 1
ATOM 1359 O O . GLU A 1 173 ? 15.869 -4.665 5.789 1.00 83.94 173 GLU A O 1
ATOM 1364 N N . ALA A 1 174 ? 15.601 -4.138 7.957 1.00 80.81 174 ALA A N 1
ATOM 1365 C CA . ALA A 1 174 ? 16.935 -3.563 8.112 1.00 80.81 174 ALA A CA 1
ATOM 1366 C C . ALA A 1 174 ? 18.048 -4.582 7.802 1.00 80.81 174 ALA A C 1
ATOM 1368 O O . ALA A 1 174 ? 19.036 -4.250 7.141 1.00 80.81 174 ALA A O 1
ATOM 1369 N N . LYS A 1 175 ? 17.881 -5.850 8.206 1.00 81.88 175 LYS A N 1
ATOM 1370 C CA . LYS A 1 175 ? 18.834 -6.928 7.882 1.00 81.88 175 LYS A CA 1
ATOM 1371 C C . LYS A 1 175 ? 18.855 -7.289 6.400 1.00 81.88 175 LYS A C 1
ATOM 1373 O O . LYS A 1 175 ? 19.932 -7.567 5.872 1.00 81.88 175 LYS A O 1
ATOM 1378 N N . LYS A 1 176 ? 17.707 -7.275 5.715 1.00 78.94 176 LYS A N 1
ATOM 1379 C CA . LYS A 1 176 ? 17.652 -7.509 4.261 1.00 78.94 176 LYS A CA 1
ATOM 1380 C C . LYS A 1 176 ? 18.366 -6.414 3.471 1.00 78.94 176 LYS A C 1
ATOM 1382 O O . LYS A 1 176 ? 19.013 -6.727 2.478 1.00 78.94 176 LYS A O 1
ATOM 1387 N N . LEU A 1 177 ? 18.282 -5.162 3.918 1.00 76.31 177 LEU A N 1
ATOM 1388 C CA . LEU A 1 177 ? 18.947 -4.032 3.264 1.00 76.31 177 LEU A CA 1
ATOM 1389 C C . LEU A 1 177 ? 20.448 -3.947 3.596 1.00 76.31 177 LEU A C 1
ATOM 1391 O O . LEU A 1 177 ? 21.240 -3.568 2.738 1.00 76.31 177 LEU A O 1
ATOM 1395 N N . GLY A 1 178 ? 20.858 -4.336 4.808 1.00 71.94 178 GLY A N 1
ATOM 1396 C CA . GLY A 1 178 ? 22.262 -4.295 5.240 1.00 71.94 178 GLY A CA 1
ATOM 1397 C C . GLY A 1 178 ? 23.117 -5.507 4.841 1.00 71.94 178 GLY A C 1
ATOM 1398 O O . GLY A 1 178 ? 24.340 -5.411 4.845 1.00 71.94 178 GLY A O 1
ATOM 1399 N N . GLY A 1 179 ? 22.509 -6.646 4.493 1.00 60.09 179 GLY A N 1
ATOM 1400 C CA . GLY A 1 179 ? 23.217 -7.899 4.189 1.00 60.09 179 GLY A CA 1
ATOM 1401 C C . GLY A 1 179 ? 23.667 -8.089 2.733 1.00 60.09 179 GLY A C 1
ATOM 1402 O O . GLY A 1 179 ? 24.164 -9.161 2.402 1.00 60.09 179 GLY A O 1
ATOM 1403 N N . GLY A 1 180 ? 23.467 -7.099 1.856 1.00 51.59 180 GLY A N 1
ATOM 1404 C CA . GLY A 1 180 ? 23.663 -7.231 0.404 1.00 51.59 180 GLY A CA 1
ATOM 1405 C C . GLY A 1 180 ? 25.054 -6.894 -0.147 1.00 51.59 180 GLY A C 1
ATOM 1406 O O . GLY A 1 180 ? 25.213 -6.903 -1.361 1.00 51.59 180 GLY A O 1
ATOM 1407 N N . ASN A 1 181 ? 26.046 -6.582 0.691 1.00 52.56 181 ASN A N 1
ATOM 1408 C CA . ASN A 1 181 ? 27.388 -6.191 0.236 1.00 52.56 181 ASN A CA 1
ATOM 1409 C C . ASN A 1 181 ? 28.484 -6.888 1.052 1.00 52.56 181 ASN A C 1
ATOM 1411 O O . ASN A 1 181 ? 29.096 -6.254 1.904 1.00 52.56 181 ASN A O 1
ATOM 1415 N N . TYR A 1 182 ? 28.727 -8.172 0.783 1.00 55.56 182 TYR A N 1
ATOM 1416 C CA . TYR A 1 182 ? 30.026 -8.830 0.981 1.00 55.56 182 TYR A CA 1
ATOM 1417 C C . TYR A 1 182 ? 30.186 -9.970 -0.024 1.00 55.56 182 TYR A C 1
ATOM 1419 O O . TYR A 1 182 ? 29.216 -10.745 -0.190 1.00 55.56 182 TYR A O 1
#

Foldseek 3Di:
DDDDDDPDDDDDDPDDDDDDDDDDDDDDPDPPVPPPDPDDQDPVNLVVVCVVPPCVSVVVVVVVVVVVVVVVVVVVVVVVVVVVVVVVVVVVVVVVVVVVVVVVVVVVVVVVVVVVVVVVLLVVLVVCVVVVNVVVSCVSVVVVVVVVCVVVVVVVVVVVVVVVVVVVVVVVVVCVVPVPDD

Solvent-accessible surface area (backbone atoms only — not comparable to full-atom values): 10967 Å² total; per-residue (Å²): 140,82,88,76,86,84,84,83,75,84,80,79,78,79,83,81,74,84,83,79,86,76,80,89,73,87,77,77,91,72,82,78,77,78,75,78,72,89,67,82,84,48,75,66,58,42,49,57,51,25,73,76,39,80,60,45,49,60,55,51,49,52,50,52,52,49,52,55,50,52,52,50,54,51,52,51,51,51,55,50,52,54,53,52,51,56,54,50,55,56,51,53,53,54,52,50,54,53,53,50,57,58,51,51,55,54,52,53,52,50,52,53,54,51,50,54,54,51,52,52,51,53,53,52,32,53,54,39,39,74,75,67,44,54,70,60,25,51,52,54,54,51,51,53,52,52,53,49,49,50,54,53,49,52,51,54,50,50,53,53,51,49,53,54,50,56,52,52,52,54,52,54,53,50,49,64,68,69,67,77,80,128